Protein AF-0000000077735270 (afdb_homodimer)

Nearest PDB structures (foldseek):
  1o4t-assembly1_B  TM=9.334E-01  e=1.862E-13  Thermotoga maritima
  7x85-assembly2_C  TM=8.630E-01  e=2.286E-07  Gallus gallus
  5fpz-assembly1_A-2  TM=8.641E-01  e=8.497E-07  Yersinia enterocolitica subsp. enterocolitica 8081
  6o2d-assembly1_A  TM=7.453E-01  e=4.074E-07  Schizosaccharomyces pombe
  5fq0-assembly1_A  TM=8.167E-01  e=3.508E-06  Halomonas sp.

Structure (mmCIF, N/CA/C/O backbone):
data_AF-0000000077735270-model_v1
#
loop_
_entity.id
_entity.type
_entity.pdbx_description
1 polymer 'Cupin domain-containing protein'
#
loop_
_atom_site.group_PDB
_atom_site.id
_atom_site.type_symbol
_atom_site.label_atom_id
_atom_site.label_alt_id
_atom_site.label_comp_id
_atom_site.label_asym_id
_atom_site.label_entity_id
_atom_site.label_seq_id
_atom_site.pdbx_PDB_ins_code
_atom_site.Cartn_x
_atom_site.Cartn_y
_atom_site.Cartn_z
_atom_site.occupancy
_atom_site.B_iso_or_equiv
_atom_site.auth_seq_id
_atom_site.auth_comp_id
_atom_site.auth_asym_id
_atom_site.auth_atom_id
_atom_site.pdbx_PDB_model_num
ATOM 1 N N . MET A 1 1 ? -4.688 19.594 -7.02 1 57.78 1 MET A N 1
ATOM 2 C CA . MET A 1 1 ? -4.969 18.625 -5.977 1 57.78 1 MET A CA 1
ATOM 3 C C . MET A 1 1 ? -4.555 17.219 -6.422 1 57.78 1 MET A C 1
ATOM 5 O O . MET A 1 1 ? -4.91 16.781 -7.516 1 57.78 1 MET A O 1
ATOM 9 N N . ALA A 1 2 ? -3.512 16.656 -5.859 1 79.06 2 ALA A N 1
ATOM 10 C CA . ALA A 1 2 ? -3.232 15.516 -6.723 1 79.06 2 ALA A CA 1
ATOM 11 C C . ALA A 1 2 ? -3.916 14.258 -6.203 1 79.06 2 ALA A C 1
ATOM 13 O O . ALA A 1 2 ? -3.629 13.797 -5.094 1 79.06 2 ALA A O 1
ATOM 14 N N . PHE A 1 3 ? -5.195 14.031 -6.691 1 89.88 3 PHE A N 1
ATOM 15 C CA . PHE A 1 3 ? -5.91 12.766 -6.543 1 89.88 3 PHE A CA 1
ATOM 16 C C . PHE A 1 3 ? -5.688 11.875 -7.754 1 89.88 3 PHE A C 1
ATOM 18 O O . PHE A 1 3 ? -5.656 12.352 -8.891 1 89.88 3 PHE A O 1
ATOM 25 N N . ILE A 1 4 ? -5.559 10.727 -7.438 1 91.12 4 ILE A N 1
ATOM 26 C CA . ILE A 1 4 ? -5.406 9.766 -8.523 1 91.12 4 ILE A CA 1
ATOM 27 C C . ILE A 1 4 ? -6.684 8.953 -8.68 1 91.12 4 ILE A C 1
ATOM 29 O O . ILE A 1 4 ? -7.152 8.336 -7.715 1 91.12 4 ILE A O 1
ATOM 33 N N . GLU A 1 5 ? -7.277 8.969 -9.812 1 91.06 5 GLU A N 1
ATOM 34 C CA . GLU A 1 5 ? -8.461 8.164 -10.055 1 91.06 5 GLU A CA 1
ATOM 35 C C . GLU A 1 5 ? -8.117 6.676 -10.117 1 91.06 5 GLU A C 1
ATOM 37 O O . GLU A 1 5 ? -7.223 6.273 -10.867 1 91.06 5 GLU A O 1
ATOM 42 N N . PRO A 1 6 ? -8.766 5.996 -9.211 1 88.62 6 PRO A N 1
ATOM 43 C CA . PRO A 1 6 ? -8.523 4.559 -9.32 1 88.62 6 PRO A CA 1
ATOM 44 C C . PRO A 1 6 ? -8.789 4.02 -10.727 1 88.62 6 PRO A C 1
ATOM 46 O O . PRO A 1 6 ? -9.719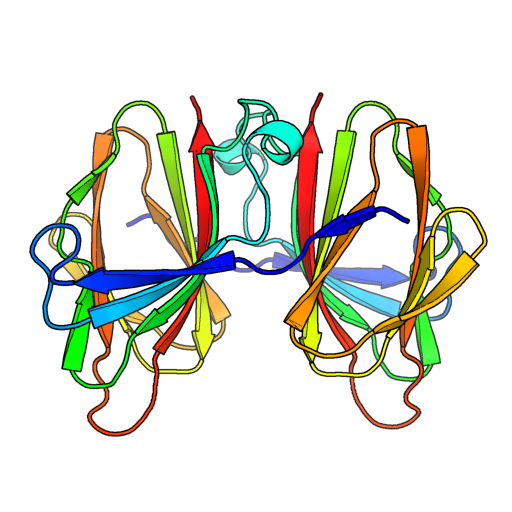 4.477 -11.398 1 88.62 6 PRO A O 1
ATOM 49 N N . ASN A 1 7 ? -7.973 3.096 -11.195 1 93.31 7 ASN A N 1
ATOM 50 C CA . ASN A 1 7 ? -8.086 2.482 -12.516 1 93.31 7 ASN A CA 1
ATOM 51 C C . ASN A 1 7 ? -8.25 0.969 -12.422 1 93.31 7 ASN A C 1
ATOM 53 O O . ASN A 1 7 ? -7.281 0.223 -12.547 1 93.31 7 ASN A O 1
ATOM 57 N N . PRO A 1 8 ? -9.5 0.487 -12.234 1 96.94 8 PRO A N 1
ATOM 58 C CA . PRO A 1 8 ? -9.719 -0.958 -12.141 1 96.94 8 PRO A CA 1
ATOM 59 C C . PRO A 1 8 ? -9.562 -1.667 -13.484 1 96.94 8 PRO A C 1
ATOM 61 O O . PRO A 1 8 ? -10.055 -1.183 -14.508 1 96.94 8 PRO A O 1
ATOM 64 N N . VAL A 1 9 ? -8.828 -2.693 -13.516 1 97.88 9 VAL A N 1
ATOM 65 C CA . VAL A 1 9 ? -8.617 -3.535 -14.688 1 97.88 9 VAL A CA 1
ATOM 66 C C . VAL A 1 9 ? -8.969 -4.984 -14.359 1 97.88 9 VAL A C 1
ATOM 68 O O . VAL A 1 9 ? -8.609 -5.488 -13.289 1 97.88 9 VAL A O 1
ATOM 71 N N . GLN A 1 10 ? -9.703 -5.641 -15.242 1 98.38 10 GLN A N 1
ATOM 72 C CA . GLN A 1 10 ? -9.953 -7.07 -15.102 1 98.38 10 GLN A CA 1
ATOM 73 C C . GLN A 1 10 ? -8.836 -7.891 -15.742 1 98.38 10 GLN A C 1
ATOM 75 O O . GLN A 1 10 ? -8.414 -7.602 -16.859 1 98.38 10 GLN A O 1
ATOM 80 N N . ALA A 1 11 ? -8.328 -8.805 -14.977 1 97.88 11 ALA A N 1
ATOM 81 C CA . ALA A 1 11 ? -7.324 -9.727 -15.492 1 97.88 11 ALA A CA 1
ATOM 82 C C . ALA A 1 11 ? -7.797 -11.18 -15.391 1 97.88 11 ALA A C 1
ATOM 84 O O . ALA A 1 11 ? -8.07 -11.672 -14.289 1 97.88 11 ALA A O 1
ATOM 85 N N . THR A 1 12 ? -7.859 -11.828 -16.531 1 98.5 12 THR A N 1
ATOM 86 C CA . THR A 1 12 ? -8.32 -13.211 -16.547 1 98.5 12 THR A CA 1
ATOM 87 C C . THR A 1 12 ? -7.137 -14.172 -16.656 1 98.5 12 THR A C 1
ATOM 89 O O . THR A 1 12 ? -6.223 -13.953 -17.453 1 98.5 12 THR A O 1
ATOM 92 N N . GLU A 1 13 ? -7.191 -15.164 -15.805 1 98.44 13 GLU A N 1
ATOM 93 C CA . GLU A 1 13 ? -6.168 -16.203 -15.766 1 98.44 13 GLU A CA 1
ATOM 94 C C . GLU A 1 13 ? -4.77 -15.594 -15.672 1 98.44 13 GLU A C 1
ATOM 96 O O . GLU A 1 13 ? -3.871 -15.969 -16.438 1 98.44 13 GLU A O 1
ATOM 101 N N . LYS A 1 14 ? -4.672 -14.633 -14.797 1 96.88 14 LYS A N 1
ATOM 102 C CA . LYS A 1 14 ? -3.391 -13.953 -14.625 1 96.88 14 LYS A CA 1
ATOM 103 C C . LYS A 1 14 ? -2.318 -14.914 -14.125 1 96.88 14 LYS A C 1
ATOM 105 O O . LYS A 1 14 ? -2.529 -15.633 -13.148 1 96.88 14 LYS A O 1
ATOM 110 N N . ALA A 1 15 ? -1.144 -14.922 -14.836 1 97.62 15 ALA A N 1
ATOM 111 C CA . ALA A 1 15 ? -0.025 -15.812 -14.539 1 97.62 15 ALA A CA 1
ATOM 112 C C . ALA A 1 15 ? -0.477 -17.266 -14.508 1 97.62 15 ALA A C 1
ATOM 114 O O . ALA A 1 15 ? 0.016 -18.062 -13.695 1 97.62 15 ALA A O 1
ATOM 115 N N . GLY A 1 16 ? -1.585 -17.516 -15.211 1 97.62 16 GLY A N 1
ATOM 116 C CA . GLY A 1 16 ? -2.092 -18.891 -15.297 1 97.62 16 GLY A CA 1
ATOM 117 C C . GLY A 1 16 ? -3.039 -19.234 -14.164 1 97.62 16 GLY A C 1
ATOM 118 O O . GLY A 1 16 ? -3.318 -20.422 -13.93 1 97.62 16 GLY A O 1
ATOM 119 N N . GLY A 1 17 ? -3.477 -18.266 -13.383 1 98.25 17 GLY A N 1
ATOM 120 C CA . GLY A 1 17 ? -4.387 -18.516 -12.281 1 98.25 17 GLY A CA 1
ATOM 121 C C . GLY A 1 17 ? -5.805 -18.812 -12.727 1 98.25 17 GLY A C 1
ATOM 122 O O . GLY A 1 17 ? -6.059 -18.984 -13.922 1 98.25 17 GLY A O 1
ATOM 123 N N . LYS A 1 18 ? -6.637 -18.891 -11.789 1 98.44 18 LYS A N 1
ATOM 124 C CA . LYS A 1 18 ? -8.031 -19.25 -12.023 1 98.44 18 LYS A CA 1
ATOM 125 C C . LYS A 1 18 ? -8.93 -18.016 -12.008 1 98.44 18 LYS A C 1
ATOM 127 O O . LYS A 1 18 ? -8.82 -17.172 -11.109 1 98.44 18 LYS A O 1
ATOM 132 N N . GLY A 1 19 ? -9.82 -17.922 -13.008 1 98.38 19 GLY A N 1
ATOM 133 C CA . GLY A 1 19 ? -10.883 -16.922 -13 1 98.38 19 GLY A CA 1
ATOM 134 C C . GLY A 1 19 ? -10.398 -15.523 -13.328 1 98.38 19 GLY A C 1
ATOM 135 O O . GLY A 1 19 ? -9.422 -15.359 -14.062 1 98.38 19 GLY A O 1
ATOM 136 N N . THR A 1 20 ? -11.219 -14.555 -12.969 1 98.69 20 THR A N 1
ATOM 137 C CA . THR A 1 20 ? -10.938 -13.148 -13.234 1 98.69 20 THR A CA 1
ATOM 138 C C . THR A 1 20 ? -10.742 -12.375 -11.93 1 98.69 20 THR A C 1
ATOM 140 O O . THR A 1 20 ? -11.516 -12.539 -10.984 1 98.69 20 THR A O 1
ATOM 143 N N . VAL A 1 21 ? -9.672 -11.656 -11.898 1 98.81 21 VAL A N 1
ATOM 144 C CA . VAL A 1 21 ? -9.398 -10.828 -10.727 1 98.81 21 VAL A CA 1
ATOM 145 C C . VAL A 1 21 ? -9.469 -9.352 -11.117 1 98.81 21 VAL A C 1
ATOM 147 O O . VAL A 1 21 ? -9.43 -9.016 -12.305 1 98.81 21 VAL A O 1
ATOM 150 N N . THR A 1 22 ? -9.695 -8.469 -10.172 1 98.81 22 THR A N 1
ATOM 151 C CA . THR A 1 22 ? -9.688 -7.027 -10.383 1 98.81 22 THR A CA 1
ATOM 152 C C . THR A 1 22 ? -8.438 -6.402 -9.766 1 98.81 22 THR A C 1
ATOM 154 O O . THR A 1 22 ? -8.148 -6.621 -8.586 1 98.81 22 THR A O 1
ATOM 157 N N . ILE A 1 23 ? -7.707 -5.703 -10.57 1 98.75 23 ILE A N 1
ATOM 158 C CA . ILE A 1 23 ? -6.555 -4.934 -10.117 1 98.75 23 ILE A CA 1
ATOM 159 C C . ILE A 1 23 ? -6.859 -3.441 -10.219 1 98.75 23 ILE A C 1
ATOM 161 O O . ILE A 1 23 ? -7.09 -2.922 -11.312 1 98.75 23 ILE A O 1
ATOM 165 N N . VAL A 1 24 ? -6.934 -2.795 -9.094 1 98.75 24 VAL A N 1
ATOM 166 C CA . VAL A 1 24 ? -7.145 -1.352 -9.055 1 98.75 24 VAL A CA 1
ATOM 167 C C . VAL A 1 24 ? -5.797 -0.637 -8.945 1 98.75 24 VAL A C 1
ATOM 169 O O . VAL A 1 24 ? -5.223 -0.548 -7.855 1 98.75 24 VAL A O 1
ATOM 172 N N . HIS A 1 25 ? -5.309 -0.133 -10.07 1 98.62 25 HIS A N 1
ATOM 173 C CA . HIS A 1 25 ? -4.059 0.616 -10.031 1 98.62 25 HIS A CA 1
ATOM 174 C C . HIS A 1 25 ? -4.242 1.97 -9.359 1 98.62 25 HIS A C 1
ATOM 176 O O . HIS A 1 25 ? -5.043 2.793 -9.812 1 98.62 25 HIS A O 1
ATOM 182 N N . LEU A 1 26 ? -3.492 2.217 -8.352 1 98.5 26 LEU A N 1
ATOM 183 C CA . LEU A 1 26 ? -3.688 3.398 -7.52 1 98.5 26 LEU A CA 1
ATOM 184 C C . LEU A 1 26 ? -2.727 4.512 -7.922 1 98.5 26 LEU A C 1
ATOM 186 O O . LEU A 1 26 ? -2.936 5.676 -7.57 1 98.5 26 LEU A O 1
ATOM 190 N N . LEU A 1 27 ? -1.642 4.129 -8.562 1 97.88 27 LEU A N 1
ATOM 191 C CA . LEU A 1 27 ? -0.702 5.062 -9.18 1 97.88 27 LEU A CA 1
ATOM 192 C C . LEU A 1 27 ? -0.49 4.727 -10.656 1 97.88 27 LEU A C 1
ATOM 194 O O . LEU A 1 27 ? -0.552 3.561 -11.047 1 97.88 27 LEU A O 1
ATOM 198 N N . ALA A 1 28 ? -0.225 5.754 -11.359 1 95.81 28 ALA A N 1
ATOM 199 C CA . ALA A 1 28 ? 0.156 5.566 -12.758 1 95.81 28 ALA A CA 1
ATOM 200 C C . ALA A 1 28 ? 1.672 5.621 -12.922 1 95.81 28 ALA A C 1
ATOM 202 O O . ALA A 1 28 ? 2.402 5.828 -11.953 1 95.81 28 ALA A O 1
ATOM 203 N N . GLU A 1 29 ? 2.062 5.375 -14.109 1 96.12 29 GLU A N 1
ATOM 204 C CA . GLU A 1 29 ? 3.484 5.273 -14.422 1 96.12 29 GLU A CA 1
ATOM 205 C C . GLU A 1 29 ? 4.25 6.496 -13.922 1 96.12 29 GLU A C 1
ATOM 207 O O . GLU A 1 29 ? 5.328 6.367 -13.344 1 96.12 29 GLU A O 1
ATOM 212 N N . LYS A 1 30 ? 3.684 7.656 -14.141 1 95.81 30 LYS A N 1
ATOM 213 C CA . LYS A 1 30 ? 4.352 8.898 -13.773 1 95.81 30 LYS A CA 1
ATOM 214 C C . LYS A 1 30 ? 4.602 8.969 -12.266 1 95.81 30 LYS A C 1
ATOM 216 O O . LYS A 1 30 ? 5.699 9.32 -11.828 1 95.81 30 LYS A O 1
ATOM 221 N N . GLU A 1 31 ? 3.637 8.547 -11.445 1 96.62 31 GLU A N 1
ATOM 222 C CA . GLU A 1 31 ? 3.74 8.633 -9.992 1 96.62 31 GLU A CA 1
ATOM 223 C C . GLU A 1 31 ? 4.613 7.512 -9.43 1 96.62 31 GLU A C 1
ATOM 225 O O . GLU A 1 31 ? 5.215 7.66 -8.367 1 96.62 31 GLU A O 1
ATOM 230 N N . LEU A 1 32 ? 4.734 6.426 -10.148 1 98 32 LEU A N 1
ATOM 231 C CA . LEU A 1 32 ? 5.57 5.305 -9.734 1 98 32 LEU A CA 1
ATOM 232 C C . LEU A 1 32 ? 7.047 5.637 -9.898 1 98 32 LEU A C 1
ATOM 234 O O . LEU A 1 32 ? 7.91 4.98 -9.312 1 98 32 LEU A O 1
ATOM 238 N N . ASP A 1 33 ? 7.324 6.527 -10.789 1 97.19 33 ASP A N 1
ATOM 239 C CA . ASP A 1 33 ? 8.602 7.219 -10.922 1 97.19 33 ASP A CA 1
ATOM 240 C C . ASP A 1 33 ? 9.727 6.238 -11.25 1 97.19 33 ASP A C 1
ATOM 242 O O . ASP A 1 33 ? 10.852 6.395 -10.766 1 97.19 33 ASP A O 1
ATOM 246 N N . GLY A 1 34 ? 9.406 5.16 -11.922 1 97.88 34 GLY A N 1
ATOM 247 C CA . GLY A 1 34 ? 10.414 4.172 -12.273 1 97.88 34 GLY A CA 1
ATOM 248 C C . GLY A 1 34 ? 10.945 3.406 -11.078 1 97.88 34 GLY A C 1
ATOM 249 O O . GLY A 1 34 ? 11.688 2.438 -11.234 1 97.88 34 GLY A O 1
ATOM 250 N N . LYS A 1 35 ? 10.633 3.846 -9.883 1 98.62 35 LYS A N 1
ATOM 251 C CA . LYS A 1 35 ? 11.078 3.186 -8.664 1 98.62 35 LYS A CA 1
ATOM 252 C C . LYS A 1 35 ? 10.188 1.993 -8.328 1 98.62 35 LYS A C 1
ATOM 254 O O . LYS A 1 35 ? 10.664 0.98 -7.812 1 98.62 35 LYS A O 1
ATOM 259 N N . CYS A 1 36 ? 8.898 2.135 -8.617 1 98.81 36 CYS A N 1
ATOM 260 C CA . CYS A 1 36 ? 7.938 1.063 -8.391 1 98.81 36 CYS A CA 1
ATOM 261 C C . CYS A 1 36 ? 7.289 0.624 -9.695 1 98.81 36 CYS A C 1
ATOM 263 O O . CYS A 1 36 ? 7.145 1.423 -10.625 1 98.81 36 CYS A O 1
ATOM 265 N N . GLY A 1 37 ? 6.973 -0.593 -9.719 1 98.44 37 GLY A N 1
ATOM 266 C CA . GLY A 1 37 ? 6.281 -1.119 -10.883 1 98.44 37 GLY A CA 1
ATOM 267 C C . GLY A 1 37 ? 4.773 -1.14 -10.719 1 98.44 37 GLY A C 1
ATOM 268 O O . GLY A 1 37 ? 4.039 -1.211 -11.711 1 98.44 37 GLY A O 1
ATOM 269 N N . MET A 1 38 ? 4.34 -1.098 -9.422 1 98.56 38 MET A N 1
ATOM 270 C CA . MET A 1 38 ? 2.908 -1.204 -9.156 1 98.56 38 MET A CA 1
ATOM 271 C C . MET A 1 38 ? 2.588 -0.815 -7.723 1 98.56 38 MET A C 1
ATOM 273 O O . MET A 1 38 ? 3.354 -1.123 -6.805 1 98.56 38 MET A O 1
ATOM 277 N N . PHE A 1 39 ? 1.627 -0.137 -7.469 1 98.81 39 PHE A N 1
ATOM 278 C CA . PHE A 1 39 ? 0.896 0.048 -6.219 1 98.81 39 PHE A CA 1
ATOM 279 C C . PHE A 1 39 ? -0.605 -0.081 -6.445 1 98.81 39 PHE A C 1
ATOM 281 O O . PHE A 1 39 ? -1.225 0.795 -7.055 1 98.81 39 PHE A O 1
ATOM 288 N N . SER A 1 40 ? -1.173 -1.181 -6.02 1 98.94 40 SER A N 1
ATOM 289 C CA . SER A 1 40 ? -2.541 -1.507 -6.41 1 98.94 40 SER A CA 1
ATOM 290 C C . SER A 1 40 ? -3.285 -2.213 -5.281 1 98.94 40 SER A C 1
ATOM 292 O O . SER A 1 40 ? -2.666 -2.844 -4.422 1 98.94 40 SER A O 1
ATOM 294 N N . LYS A 1 41 ? -4.559 -2.074 -5.25 1 98.88 41 LYS A N 1
ATOM 295 C CA . LYS A 1 41 ? -5.477 -2.936 -4.512 1 98.88 41 LYS A CA 1
ATOM 296 C C . LYS A 1 41 ? -6.004 -4.062 -5.398 1 98.88 41 LYS A C 1
ATOM 298 O O . LYS A 1 41 ? -6.488 -3.816 -6.504 1 98.88 41 LYS A O 1
ATOM 303 N N . VAL A 1 42 ? -5.91 -5.258 -4.969 1 98.94 42 VAL A N 1
ATOM 304 C CA . VAL A 1 42 ? -6.312 -6.41 -5.77 1 98.94 42 VAL A CA 1
ATOM 305 C C . VAL A 1 42 ? -7.484 -7.121 -5.098 1 98.94 42 VAL A C 1
ATOM 307 O O . VAL A 1 42 ? -7.488 -7.312 -3.879 1 98.94 42 VAL A O 1
ATOM 310 N N . ILE A 1 43 ? -8.453 -7.445 -5.855 1 98.94 43 ILE A N 1
ATOM 311 C CA . ILE A 1 43 ? -9.641 -8.172 -5.406 1 98.94 43 ILE A CA 1
ATOM 312 C C . ILE A 1 43 ? -9.727 -9.516 -6.129 1 98.94 43 ILE A C 1
ATOM 314 O O . ILE A 1 43 ? -9.82 -9.555 -7.355 1 98.94 43 ILE A O 1
ATOM 318 N N . ILE A 1 44 ? -9.695 -10.562 -5.402 1 98.94 44 ILE A N 1
ATOM 319 C CA . ILE A 1 44 ? -9.812 -11.906 -5.945 1 98.94 44 ILE A CA 1
ATOM 320 C C . ILE A 1 44 ? -11.141 -12.523 -5.5 1 98.94 44 ILE A C 1
ATOM 322 O O . ILE A 1 44 ? -11.312 -12.844 -4.32 1 98.94 44 ILE A O 1
ATOM 326 N N . PRO A 1 45 ? -12.039 -12.766 -6.43 1 98.88 45 PRO A N 1
ATOM 327 C CA . PRO A 1 45 ? -13.305 -13.406 -6.066 1 98.88 45 PRO A CA 1
ATOM 328 C C . PRO A 1 45 ? -13.125 -14.844 -5.574 1 98.88 45 PRO A C 1
ATOM 330 O O . PRO A 1 45 ? -12.031 -15.406 -5.703 1 98.88 45 PRO A O 1
ATOM 333 N N . PRO A 1 46 ? -14.211 -15.344 -4.949 1 98.69 46 PRO A N 1
ATOM 334 C CA . PRO A 1 46 ? -14.141 -16.719 -4.469 1 98.69 46 PRO A CA 1
ATOM 335 C C . PRO A 1 46 ? -13.664 -17.703 -5.539 1 98.69 46 PRO A C 1
ATOM 337 O O . PRO A 1 46 ? -14.125 -17.656 -6.68 1 98.69 46 PRO A O 1
ATOM 340 N N . CYS A 1 47 ? -12.711 -18.5 -5.195 1 97.44 47 CYS A N 1
ATOM 341 C CA . CYS A 1 47 ? -12.211 -19.625 -5.961 1 97.44 47 CYS A CA 1
ATOM 342 C C . CYS A 1 47 ? -11.359 -19.156 -7.133 1 97.44 47 CYS A C 1
ATOM 344 O O . CYS A 1 47 ? -10.984 -19.953 -7.992 1 97.44 47 CYS A O 1
ATOM 346 N N . CYS A 1 48 ? -11.031 -17.844 -7.246 1 98.75 48 CYS A N 1
ATOM 347 C CA . CYS A 1 48 ? -10.125 -17.312 -8.258 1 98.75 48 CYS A CA 1
ATOM 348 C C . CYS A 1 48 ? -8.711 -17.188 -7.703 1 98.75 48 CYS A C 1
ATOM 350 O O . CYS A 1 48 ? -8.492 -17.359 -6.508 1 98.75 48 CYS A O 1
ATOM 352 N N . SER A 1 49 ? -7.738 -16.953 -8.586 1 98.81 49 SER A N 1
ATOM 353 C CA . SER A 1 49 ? -6.355 -16.922 -8.133 1 98.81 49 SER A CA 1
ATOM 354 C C . SER A 1 49 ? -5.469 -16.125 -9.086 1 98.81 49 SER A C 1
ATOM 356 O O . SER A 1 49 ? -5.859 -15.867 -10.227 1 98.81 49 SER A O 1
ATOM 358 N N . LEU A 1 50 ? -4.379 -15.664 -8.57 1 98.75 50 LEU A N 1
ATOM 359 C CA . LEU A 1 50 ? -3.197 -15.312 -9.344 1 98.75 50 LEU A CA 1
ATOM 360 C C . LEU A 1 50 ? -2.191 -16.453 -9.367 1 98.75 50 LEU A C 1
ATOM 362 O O . LEU A 1 50 ? -1.722 -16.891 -8.312 1 98.75 50 LEU A O 1
ATOM 366 N N . GLY A 1 51 ? -1.902 -16.906 -10.492 1 98.62 51 GLY A N 1
ATOM 367 C CA . GLY A 1 51 ? -1.047 -18.078 -10.594 1 98.62 51 GLY A CA 1
ATOM 368 C C . GLY A 1 51 ? 0.384 -17.797 -10.172 1 98.62 51 GLY A C 1
ATOM 369 O O . GLY A 1 51 ? 0.794 -16.641 -10.047 1 98.62 51 GLY A O 1
ATOM 370 N N . VAL A 1 52 ? 1.134 -18.906 -9.938 1 98.5 52 VAL A N 1
ATOM 371 C CA . VAL A 1 52 ? 2.529 -18.812 -9.523 1 98.5 52 VAL A CA 1
ATOM 372 C C . VAL A 1 52 ? 3.359 -18.203 -10.648 1 98.5 52 VAL A C 1
ATOM 374 O O . VAL A 1 52 ? 3.232 -18.594 -11.805 1 98.5 52 VAL A O 1
ATOM 377 N N . HIS A 1 53 ? 4.168 -17.234 -10.328 1 98.5 53 HIS A N 1
ATOM 378 C CA . HIS A 1 53 ? 5.055 -16.562 -11.273 1 98.5 53 HIS A CA 1
ATOM 379 C C . HIS A 1 53 ? 6.336 -16.109 -10.586 1 98.5 53 HIS A C 1
ATOM 381 O O . HIS A 1 53 ? 6.414 -16.078 -9.359 1 98.5 53 HIS A O 1
ATOM 387 N N . GLU A 1 54 ? 7.316 -15.773 -11.367 1 97.88 54 GLU A N 1
ATOM 388 C CA . GLU A 1 54 ? 8.625 -15.359 -10.875 1 97.88 54 GLU A CA 1
ATOM 389 C C . GLU A 1 54 ? 8.883 -13.883 -11.141 1 97.88 54 GLU A C 1
ATOM 391 O O . GLU A 1 54 ? 8.523 -13.367 -12.203 1 97.88 54 GLU A O 1
ATOM 396 N N . HIS A 1 55 ? 9.445 -13.242 -10.18 1 96.44 55 HIS A N 1
ATOM 397 C CA . HIS A 1 55 ? 9.828 -11.844 -10.383 1 96.44 55 HIS A CA 1
ATOM 398 C C . HIS A 1 55 ? 11.266 -11.727 -10.867 1 96.44 55 HIS A C 1
ATOM 400 O O . HIS A 1 55 ? 12.141 -12.461 -10.398 1 96.44 55 HIS A O 1
ATOM 406 N N . HIS A 1 56 ? 11.461 -10.883 -11.781 1 97.56 56 HIS A N 1
ATOM 407 C CA . HIS A 1 56 ? 12.781 -10.562 -12.312 1 97.56 56 HIS A CA 1
ATOM 408 C C . HIS A 1 56 ? 13.008 -9.055 -12.336 1 97.56 56 HIS A C 1
ATOM 410 O O . HIS A 1 56 ? 12.328 -8.328 -13.062 1 97.56 56 HIS A O 1
ATOM 416 N N . GLY A 1 57 ? 13.945 -8.586 -11.578 1 98.19 57 GLY A N 1
ATOM 417 C CA . GLY A 1 57 ? 14.289 -7.172 -11.539 1 98.19 57 GLY A CA 1
ATOM 418 C C . GLY A 1 57 ? 13.398 -6.371 -10.609 1 98.19 57 GLY A C 1
ATOM 419 O O . GLY A 1 57 ? 13.367 -5.141 -10.672 1 98.19 57 GLY A O 1
ATOM 420 N N . ASN A 1 58 ? 12.641 -7.07 -9.828 1 98.44 58 ASN A N 1
ATOM 421 C CA . ASN A 1 58 ? 11.781 -6.375 -8.867 1 98.44 58 ASN A CA 1
ATOM 422 C C . ASN A 1 58 ? 11.359 -7.297 -7.727 1 98.44 58 ASN A C 1
ATOM 424 O O . ASN A 1 58 ? 11.664 -8.492 -7.738 1 98.44 58 ASN A O 1
ATOM 428 N N . THR A 1 59 ? 10.836 -6.75 -6.68 1 98.31 59 THR A N 1
ATOM 429 C CA . THR A 1 59 ? 10.227 -7.453 -5.559 1 98.31 59 THR A CA 1
ATOM 430 C C . THR A 1 59 ? 8.727 -7.176 -5.496 1 98.31 59 THR A C 1
ATOM 432 O O . THR A 1 59 ? 8.242 -6.203 -6.078 1 98.31 59 THR A O 1
ATOM 435 N N . GLU A 1 60 ? 8.016 -8.008 -4.836 1 98.56 60 GLU A N 1
ATOM 436 C CA . GLU A 1 60 ? 6.586 -7.758 -4.664 1 98.56 60 GLU A CA 1
ATOM 437 C C . GLU A 1 60 ? 6.133 -8.094 -3.246 1 98.56 60 GLU A C 1
ATOM 439 O O . GLU A 1 60 ? 6.508 -9.133 -2.699 1 98.56 60 GLU A O 1
ATOM 444 N N . THR A 1 61 ? 5.426 -7.238 -2.693 1 98.44 61 THR A N 1
ATOM 445 C CA . THR A 1 61 ? 4.824 -7.371 -1.372 1 98.44 61 THR A CA 1
ATOM 446 C C . THR A 1 61 ? 3.303 -7.418 -1.474 1 98.44 61 THR A C 1
ATOM 448 O O . THR A 1 61 ? 2.699 -6.637 -2.207 1 98.44 61 THR A O 1
ATOM 451 N N . TYR A 1 62 ? 2.656 -8.375 -0.835 1 98.75 62 TYR A N 1
ATOM 452 C CA . TYR A 1 62 ? 1.22 -8.359 -0.583 1 98.75 62 TYR A CA 1
ATOM 453 C C . TYR A 1 62 ? 0.927 -8.047 0.88 1 98.75 62 TYR A C 1
ATOM 455 O O . TYR A 1 62 ? 1.565 -8.602 1.778 1 98.75 62 TYR A O 1
ATOM 463 N N . HIS A 1 63 ? 0.035 -7.215 1.192 1 98.88 63 HIS A N 1
ATOM 464 C CA . HIS A 1 63 ? -0.555 -7.027 2.514 1 98.88 63 HIS A CA 1
ATOM 465 C C . HIS A 1 63 ? -2.045 -7.348 2.502 1 98.88 63 HIS A C 1
ATOM 467 O O . HIS A 1 63 ? -2.832 -6.645 1.865 1 98.88 63 HIS A O 1
ATOM 473 N N . ILE A 1 64 ? -2.447 -8.383 3.234 1 98.81 64 ILE A N 1
ATOM 474 C CA . ILE A 1 64 ? -3.82 -8.875 3.186 1 98.81 64 ILE A CA 1
ATOM 475 C C . ILE A 1 64 ? -4.734 -7.941 3.979 1 98.81 64 ILE A C 1
ATOM 477 O O . ILE A 1 64 ? -4.484 -7.672 5.156 1 98.81 64 ILE A O 1
ATOM 481 N N . LEU A 1 65 ? -5.727 -7.469 3.307 1 98.81 65 LEU A N 1
ATOM 482 C CA . LEU A 1 65 ? -6.68 -6.566 3.941 1 98.81 65 LEU A CA 1
ATOM 483 C C . LEU A 1 65 ? -7.887 -7.336 4.473 1 98.81 65 LEU A C 1
ATOM 485 O O . LEU A 1 65 ? -8.398 -7.023 5.547 1 98.81 65 LEU A O 1
ATOM 489 N N . SER A 1 66 ? -8.383 -8.289 3.73 1 98.75 66 SER A N 1
ATOM 490 C CA . SER A 1 66 ? -9.531 -9.102 4.117 1 98.75 66 SER A CA 1
ATOM 491 C C . SER A 1 66 ? -9.562 -10.414 3.348 1 98.75 66 SER A C 1
ATOM 493 O O . SER A 1 66 ? -9 -10.516 2.256 1 98.75 66 SER A O 1
ATOM 495 N N . GLY A 1 67 ? -10.242 -11.391 3.916 1 98.56 67 GLY A N 1
ATOM 496 C CA . GLY A 1 67 ? -10.406 -12.688 3.279 1 98.56 67 GLY A CA 1
ATOM 497 C C . GLY A 1 67 ? -9.359 -13.703 3.703 1 98.56 67 GLY A C 1
ATOM 498 O O . GLY A 1 67 ? -8.648 -13.492 4.691 1 98.56 67 GLY A O 1
ATOM 499 N N . THR A 1 68 ? -9.414 -14.812 3.104 1 98.31 68 THR A N 1
ATOM 500 C CA . THR A 1 68 ? -8.5 -15.922 3.348 1 98.31 68 THR A CA 1
ATOM 501 C C . THR A 1 68 ? -7.68 -16.234 2.098 1 98.31 68 THR A C 1
ATOM 503 O O . THR A 1 68 ? -8.242 -16.453 1.022 1 98.31 68 THR A O 1
ATOM 506 N N . ALA A 1 69 ? -6.41 -16.266 2.277 1 98.31 69 ALA A N 1
ATOM 507 C CA . ALA A 1 69 ? -5.516 -16.484 1.143 1 98.31 69 ALA A CA 1
ATOM 508 C C . ALA A 1 69 ? -4.777 -17.812 1.282 1 98.31 69 ALA A C 1
ATOM 510 O O . ALA A 1 69 ? -4.289 -18.156 2.365 1 98.31 69 ALA A O 1
ATOM 511 N N . LEU A 1 70 ? -4.758 -18.5 0.327 1 98.5 70 LEU A N 1
ATOM 512 C CA . LEU A 1 70 ? -3.76 -19.547 0.164 1 98.5 70 LEU A CA 1
ATOM 513 C C . LEU A 1 70 ? -2.574 -19.047 -0.656 1 98.5 70 LEU A C 1
ATOM 515 O O . LEU A 1 70 ? -2.684 -18.875 -1.871 1 98.5 70 LEU A O 1
ATOM 519 N N . TYR A 1 71 ? -1.48 -18.828 -0.014 1 98.38 71 TYR A N 1
ATOM 520 C CA . TYR A 1 71 ? -0.313 -18.188 -0.617 1 98.38 71 TYR A CA 1
ATOM 521 C C . TYR A 1 71 ? 0.773 -19.219 -0.91 1 98.38 71 TYR A C 1
ATOM 523 O O . TYR A 1 71 ? 1.101 -20.047 -0.056 1 98.38 71 TYR A O 1
ATOM 531 N N . ASN A 1 72 ? 1.267 -19.203 -2.066 1 98.19 72 ASN A N 1
ATOM 532 C CA . ASN A 1 72 ? 2.406 -20.031 -2.461 1 98.19 72 ASN A CA 1
ATOM 533 C C . ASN A 1 72 ? 3.719 -19.266 -2.342 1 98.19 72 ASN A C 1
ATOM 535 O O . ASN A 1 72 ? 3.92 -18.25 -3.027 1 98.19 72 ASN A O 1
ATOM 539 N N . ASP A 1 73 ? 4.539 -19.688 -1.502 1 97.06 73 ASP A N 1
ATOM 540 C CA . ASP A 1 73 ? 5.867 -19.125 -1.288 1 97.06 73 ASP A CA 1
ATOM 541 C C . ASP A 1 73 ? 6.953 -20.094 -1.732 1 97.06 73 ASP A C 1
ATOM 543 O O . ASP A 1 73 ? 7.414 -20.922 -0.942 1 97.06 73 ASP A O 1
ATOM 547 N N . ASN A 1 74 ? 7.359 -19.859 -2.936 1 97.25 74 ASN A N 1
ATOM 548 C CA . ASN A 1 74 ? 8.391 -20.719 -3.502 1 97.25 74 ASN A CA 1
ATOM 549 C C . ASN A 1 74 ? 8.016 -22.203 -3.375 1 97.25 74 ASN A C 1
ATOM 551 O O . ASN A 1 74 ? 8.836 -23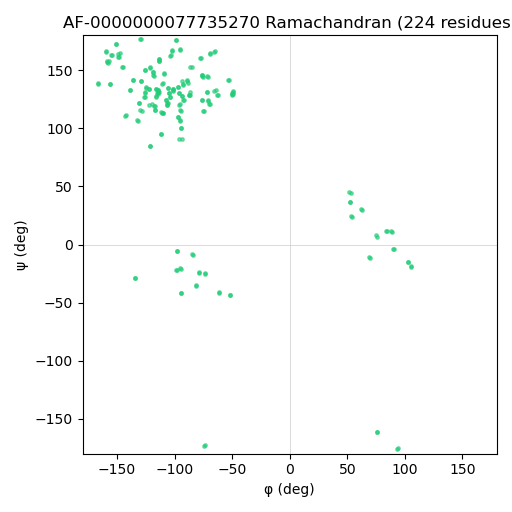.016 -2.963 1 97.25 74 ASN A O 1
ATOM 555 N N . GLY A 1 75 ? 6.773 -22.438 -3.531 1 97.06 75 GLY A N 1
ATOM 556 C CA . GLY A 1 75 ? 6.32 -23.828 -3.562 1 97.06 75 GLY A CA 1
ATOM 557 C C . GLY A 1 75 ? 5.668 -24.266 -2.266 1 97.06 75 GLY A C 1
ATOM 558 O O . GLY A 1 75 ? 5.02 -25.312 -2.219 1 97.06 75 GLY A O 1
ATOM 559 N N . ARG A 1 76 ? 5.859 -23.516 -1.251 1 96.5 76 ARG A N 1
ATOM 560 C CA . ARG A 1 76 ? 5.211 -23.812 0.025 1 96.5 76 ARG A CA 1
ATOM 561 C C . ARG A 1 76 ? 3.928 -23 0.183 1 96.5 76 ARG A C 1
ATOM 563 O O . ARG A 1 76 ? 3.93 -21.781 0.012 1 96.5 76 ARG A O 1
ATOM 570 N N . GLU A 1 77 ? 2.859 -23.656 0.53 1 96.38 77 GLU A N 1
ATOM 571 C CA . GLU A 1 77 ? 1.574 -22.984 0.684 1 96.38 77 GLU A CA 1
ATOM 572 C C . GLU A 1 77 ? 1.307 -22.641 2.145 1 96.38 77 GLU A C 1
ATOM 574 O O . GLU A 1 77 ? 1.549 -23.453 3.039 1 96.38 77 GLU A O 1
ATOM 579 N N . VAL A 1 78 ? 0.874 -21.531 2.371 1 96.38 78 VAL A N 1
ATOM 580 C CA . VAL A 1 78 ? 0.512 -21.062 3.703 1 96.38 78 VAL A CA 1
ATOM 581 C C . VAL A 1 78 ? -0.812 -20.312 3.641 1 96.38 78 VAL A C 1
ATOM 583 O O . VAL A 1 78 ? -1.075 -19.578 2.678 1 96.38 78 VAL A O 1
ATOM 586 N N . THR A 1 79 ? -1.624 -20.5 4.633 1 97.88 79 THR A N 1
ATOM 587 C CA . THR A 1 79 ? -2.863 -19.734 4.742 1 97.88 79 THR A CA 1
ATOM 588 C C . THR A 1 79 ? -2.625 -18.422 5.469 1 97.88 79 THR A C 1
ATOM 590 O O . THR A 1 79 ? -2.012 -18.391 6.539 1 97.88 79 THR A O 1
ATOM 593 N N . LEU A 1 80 ? -3.053 -17.375 4.867 1 97.19 80 LEU A N 1
ATOM 594 C CA . LEU A 1 80 ? -2.891 -16.047 5.438 1 97.19 80 LEU A CA 1
ATOM 595 C C . LEU A 1 80 ? -4.242 -15.367 5.629 1 97.19 80 LEU A C 1
ATOM 597 O O . LEU A 1 80 ? -5.203 -15.664 4.914 1 97.19 80 LEU A O 1
ATOM 601 N N . HIS A 1 81 ? -4.301 -14.484 6.582 1 97.69 81 HIS A N 1
ATOM 602 C CA . HIS A 1 81 ? -5.48 -13.68 6.879 1 97.69 81 HIS A CA 1
ATOM 603 C C . HIS A 1 81 ? -5.125 -12.203 6.977 1 97.69 81 HIS A C 1
ATOM 605 O O . HIS A 1 81 ? -3.961 -11.828 6.816 1 97.69 81 HIS A O 1
ATOM 611 N N . ALA A 1 82 ? -6.199 -11.445 7.188 1 98.06 82 ALA A N 1
ATOM 612 C CA . ALA A 1 82 ? -6.023 -10 7.27 1 98.06 82 ALA A CA 1
ATOM 613 C C . ALA A 1 82 ? -4.887 -9.641 8.227 1 98.06 82 ALA A C 1
ATOM 615 O O . ALA A 1 82 ? -4.797 -10.188 9.328 1 98.06 82 ALA A O 1
ATOM 616 N N . GLY A 1 83 ? -4.008 -8.766 7.742 1 97.75 83 GLY A N 1
ATOM 617 C CA . GLY A 1 83 ? -2.9 -8.297 8.562 1 97.75 83 GLY A CA 1
ATOM 618 C C . GLY A 1 83 ? -1.567 -8.906 8.172 1 97.75 83 GLY A C 1
ATOM 619 O O . GLY A 1 83 ? -0.51 -8.375 8.516 1 97.75 83 GLY A O 1
ATOM 620 N N . ALA A 1 84 ? -1.59 -9.977 7.465 1 97.69 84 ALA A N 1
ATOM 621 C CA . ALA A 1 84 ? -0.349 -10.625 7.051 1 97.69 84 ALA A CA 1
ATOM 622 C C . ALA A 1 84 ? 0.308 -9.867 5.902 1 97.69 84 ALA A C 1
ATOM 624 O O . ALA A 1 84 ? -0.379 -9.328 5.027 1 97.69 84 ALA A O 1
ATOM 625 N N . THR A 1 85 ? 1.647 -9.844 5.906 1 98.5 85 THR A N 1
ATOM 626 C CA . THR A 1 85 ? 2.428 -9.219 4.84 1 98.5 85 THR A CA 1
ATOM 627 C C . THR A 1 85 ? 3.447 -10.203 4.273 1 98.5 85 THR A C 1
ATOM 629 O O . THR A 1 85 ? 4.199 -10.828 5.023 1 98.5 85 THR A O 1
ATOM 632 N N . THR A 1 86 ? 3.439 -10.375 2.98 1 98.31 86 THR A N 1
ATOM 633 C CA . THR A 1 86 ? 4.395 -11.242 2.307 1 98.31 86 THR A CA 1
ATOM 634 C C . THR A 1 86 ? 5.477 -10.422 1.611 1 98.31 86 THR A C 1
ATOM 636 O O . THR A 1 86 ? 5.305 -9.219 1.389 1 98.31 86 THR A O 1
ATOM 639 N N . PHE A 1 87 ? 6.559 -11.023 1.284 1 98.06 87 PHE A N 1
ATOM 640 C CA . PHE A 1 87 ? 7.621 -10.414 0.492 1 98.06 87 PHE A CA 1
ATOM 641 C C . PHE A 1 87 ? 8.227 -11.438 -0.467 1 98.06 87 PHE A C 1
ATOM 643 O O . PHE A 1 87 ? 8.852 -12.406 -0.035 1 98.06 87 PHE A O 1
ATOM 650 N N . CYS A 1 88 ? 8.008 -11.258 -1.686 1 98 88 CYS A N 1
ATOM 651 C CA . CYS A 1 88 ? 8.641 -12.047 -2.734 1 98 88 CYS A CA 1
ATOM 652 C C . CYS A 1 88 ? 9.859 -11.328 -3.299 1 98 88 CYS A C 1
ATOM 654 O O . CYS A 1 88 ? 9.719 -10.344 -4.027 1 98 88 CYS A O 1
ATOM 656 N N . ALA A 1 89 ? 11.039 -11.812 -3.033 1 97.31 89 ALA A N 1
ATOM 657 C CA . ALA A 1 89 ? 12.281 -11.164 -3.436 1 97.31 89 ALA A CA 1
ATOM 658 C C . ALA A 1 89 ? 12.562 -11.391 -4.918 1 97.31 89 ALA A C 1
ATOM 660 O O . ALA A 1 89 ? 11.938 -12.242 -5.555 1 97.31 89 ALA A O 1
ATOM 661 N N . ASP A 1 90 ? 13.414 -10.516 -5.445 1 97.38 90 ASP A N 1
ATOM 662 C CA . ASP A 1 90 ? 13.883 -10.703 -6.812 1 97.38 90 ASP A CA 1
ATOM 663 C C . ASP A 1 90 ? 14.383 -12.133 -7.031 1 97.38 90 ASP A C 1
ATOM 665 O O . ASP A 1 90 ? 15.188 -12.641 -6.246 1 97.38 90 ASP A O 1
ATOM 669 N N . GLY A 1 91 ? 13.906 -12.758 -8.062 1 97.62 91 GLY A N 1
ATOM 670 C CA . GLY A 1 91 ? 14.312 -14.117 -8.367 1 97.62 91 GLY A CA 1
ATOM 671 C C . GLY A 1 91 ? 13.445 -15.172 -7.703 1 97.62 91 GLY A C 1
ATOM 672 O O . GLY A 1 91 ? 13.625 -16.359 -7.938 1 97.62 91 GLY A O 1
ATOM 673 N N . GLU A 1 92 ? 12.492 -14.828 -6.891 1 97.75 92 GLU A N 1
ATOM 674 C CA . GLU A 1 92 ? 11.633 -15.773 -6.18 1 97.75 92 GLU A CA 1
ATOM 675 C C . GLU A 1 92 ? 10.258 -15.875 -6.844 1 97.75 92 GLU A C 1
ATOM 677 O O . GLU A 1 92 ? 9.938 -15.094 -7.734 1 97.75 92 GLU A O 1
ATOM 682 N N . LYS A 1 93 ? 9.523 -16.859 -6.441 1 98.06 93 LYS A N 1
ATOM 683 C CA . LYS A 1 93 ? 8.203 -17.141 -7.004 1 98.06 93 LYS A CA 1
ATOM 684 C C . LYS A 1 93 ? 7.121 -17.047 -5.934 1 98.06 93 LYS A C 1
ATOM 686 O O . LYS A 1 93 ? 7.348 -17.406 -4.777 1 98.06 93 LYS A O 1
ATOM 691 N N . HIS A 1 94 ? 5.973 -16.578 -6.426 1 98.38 94 HIS A N 1
ATOM 692 C CA . HIS A 1 94 ? 4.824 -16.641 -5.531 1 98.38 94 HIS A CA 1
ATOM 693 C C . HIS A 1 94 ? 3.516 -16.672 -6.312 1 98.38 94 HIS A C 1
ATOM 695 O O . HIS A 1 94 ? 3.506 -16.422 -7.523 1 98.38 94 HIS A O 1
ATOM 701 N N . GLY A 1 95 ? 2.496 -17.047 -5.715 1 98.44 95 GLY A N 1
ATOM 702 C CA . GLY A 1 95 ? 1.107 -17.016 -6.141 1 98.44 95 GLY A CA 1
ATOM 703 C C . GLY A 1 95 ? 0.131 -16.891 -4.984 1 98.44 95 GLY A C 1
ATOM 704 O O . GLY A 1 95 ? 0.523 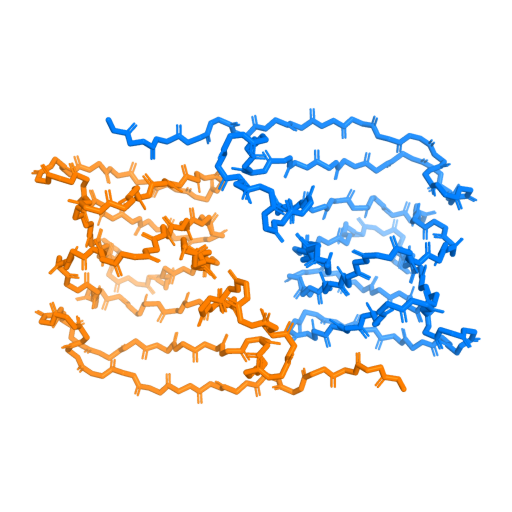-17 -3.82 1 98.44 95 GLY A O 1
ATOM 705 N N . ILE A 1 96 ? -1.132 -16.703 -5.328 1 98.75 96 ILE A N 1
ATOM 706 C CA . ILE A 1 96 ? -2.104 -16.531 -4.254 1 98.75 96 ILE A CA 1
ATOM 707 C C . ILE A 1 96 ? -3.496 -16.906 -4.75 1 98.75 96 ILE A C 1
ATOM 709 O O . ILE A 1 96 ? -3.881 -16.547 -5.867 1 98.75 96 ILE A O 1
ATOM 713 N N . GLU A 1 97 ? -4.199 -17.562 -3.969 1 98.81 97 GLU A N 1
ATOM 714 C CA . GLU A 1 97 ? -5.551 -18.031 -4.266 1 98.81 97 GLU A CA 1
ATOM 715 C C . GLU A 1 97 ? -6.523 -17.656 -3.15 1 98.81 97 GLU A C 1
ATOM 717 O O . GLU A 1 97 ? -6.164 -17.688 -1.972 1 98.81 97 GLU A O 1
ATOM 722 N N . ASN A 1 98 ? -7.762 -17.25 -3.586 1 98.81 98 ASN A N 1
ATOM 723 C CA . ASN A 1 98 ? -8.836 -17.078 -2.607 1 98.81 98 ASN A CA 1
ATOM 724 C C . ASN A 1 98 ? -9.383 -18.422 -2.133 1 98.81 98 ASN A C 1
ATOM 726 O O . ASN A 1 98 ? -10.031 -19.141 -2.896 1 98.81 98 ASN A O 1
ATOM 730 N N . ALA A 1 99 ? -9.188 -18.672 -0.937 1 97 99 ALA A N 1
ATOM 731 C CA . ALA A 1 99 ? -9.547 -19.984 -0.376 1 97 99 ALA A CA 1
ATOM 732 C C . ALA A 1 99 ? -11.023 -20.016 0.025 1 97 99 ALA A C 1
ATOM 734 O O . ALA A 1 99 ? -11.523 -21.047 0.464 1 97 99 ALA A O 1
ATOM 735 N N . SER A 1 100 ? -11.664 -18.938 -0.018 1 97.94 100 SER A N 1
ATOM 736 C CA . SER A 1 100 ? -13.07 -18.859 0.378 1 97.94 100 SER A CA 1
ATOM 737 C C . SER A 1 100 ? -13.992 -19.188 -0.789 1 97.94 100 SER A C 1
ATOM 739 O O . SER A 1 100 ? -13.664 -18.922 -1.946 1 97.94 100 SER A O 1
ATOM 741 N N . LYS A 1 101 ? -15.18 -19.688 -0.498 1 97.69 101 LYS A N 1
ATOM 742 C CA . LYS A 1 101 ? -16.203 -19.938 -1.507 1 97.69 101 LYS A CA 1
ATOM 743 C C . LYS A 1 101 ? -17.219 -18.797 -1.567 1 97.69 101 LYS A C 1
ATOM 745 O O . LYS A 1 101 ? -18.062 -18.75 -2.469 1 97.69 101 LYS A O 1
ATOM 750 N N . THR A 1 102 ? -17.047 -17.859 -0.623 1 98.06 102 THR A N 1
ATOM 751 C CA . THR A 1 102 ? -18.141 -16.891 -0.534 1 98.06 102 THR A CA 1
ATOM 752 C C . THR A 1 102 ? -17.594 -15.461 -0.444 1 98.06 102 THR A C 1
ATOM 754 O O . THR A 1 102 ? -18.266 -14.508 -0.852 1 98.06 102 THR A O 1
ATOM 757 N N . GLU A 1 103 ? -16.406 -15.32 0.118 1 98.56 103 GLU A N 1
ATOM 758 C CA . GLU A 1 103 ? -15.898 -13.984 0.397 1 98.56 103 GLU A CA 1
ATOM 759 C C . GLU A 1 103 ? -14.742 -13.617 -0.535 1 98.56 103 GLU A C 1
ATOM 761 O O . GLU A 1 103 ? -13.93 -14.477 -0.877 1 98.56 103 GLU A O 1
ATOM 766 N N . ASP A 1 104 ? -14.664 -12.367 -0.852 1 98.88 104 ASP A N 1
ATOM 767 C CA . ASP A 1 104 ? -13.531 -11.883 -1.638 1 98.88 104 ASP A CA 1
ATOM 768 C C . ASP A 1 104 ? -12.25 -11.883 -0.809 1 98.88 104 ASP A C 1
ATOM 770 O O . ASP A 1 104 ? -12.289 -11.703 0.411 1 98.88 104 ASP A O 1
ATOM 774 N N . LEU A 1 105 ? -11.203 -12.18 -1.434 1 98.94 105 LEU A N 1
ATOM 775 C CA . LEU A 1 105 ? -9.867 -11.875 -0.925 1 98.94 105 LEU A CA 1
ATOM 776 C C . LEU A 1 105 ? -9.383 -10.523 -1.441 1 98.94 105 LEU A C 1
ATOM 778 O O . LEU A 1 105 ? -9.398 -10.273 -2.648 1 98.94 105 LEU A O 1
ATOM 782 N N . VAL A 1 106 ? -9.008 -9.602 -0.536 1 98.94 106 VAL A N 1
ATOM 783 C CA . VAL A 1 106 ? -8.555 -8.266 -0.914 1 98.94 106 VAL A CA 1
ATOM 784 C C . VAL A 1 106 ? -7.188 -7.992 -0.294 1 98.94 106 VAL A C 1
ATOM 786 O O . VAL A 1 106 ? -6.973 -8.25 0.892 1 98.94 106 VAL A O 1
ATOM 789 N N . PHE A 1 107 ? -6.242 -7.527 -1.093 1 98.88 107 PHE A N 1
ATOM 790 C CA . PHE A 1 107 ? -4.93 -7.191 -0.557 1 98.88 107 PHE A CA 1
ATOM 791 C C . PHE A 1 107 ? -4.301 -6.043 -1.335 1 98.88 107 PHE A C 1
ATOM 793 O O . PHE A 1 107 ? -4.77 -5.695 -2.424 1 98.88 107 PHE A O 1
ATOM 800 N N . MET A 1 108 ? -3.346 -5.414 -0.75 1 98.88 108 MET A N 1
ATOM 801 C CA . MET A 1 108 ? -2.504 -4.43 -1.422 1 98.88 108 MET A CA 1
ATOM 802 C C . MET A 1 108 ? -1.287 -5.094 -2.059 1 98.88 108 MET A C 1
ATOM 804 O O . MET A 1 108 ? -0.676 -5.98 -1.46 1 98.88 108 MET A O 1
ATOM 808 N N . ALA A 1 109 ? -0.928 -4.652 -3.18 1 98.88 109 ALA A N 1
ATOM 809 C CA . ALA A 1 109 ? 0.279 -5.125 -3.855 1 98.88 109 ALA A CA 1
ATOM 810 C C . ALA A 1 109 ? 1.229 -3.969 -4.152 1 98.88 109 ALA A C 1
ATOM 812 O O . ALA A 1 109 ? 0.801 -2.912 -4.629 1 98.88 109 ALA A O 1
ATOM 813 N N . LEU A 1 110 ? 2.447 -4.141 -3.873 1 98.88 110 LEU A N 1
ATOM 814 C CA . LEU A 1 110 ? 3.502 -3.182 -4.184 1 98.88 110 LEU A CA 1
ATOM 815 C C . LEU A 1 110 ? 4.68 -3.873 -4.867 1 98.88 110 LEU A C 1
ATOM 817 O O . LEU A 1 110 ? 5.242 -4.828 -4.324 1 98.88 110 LEU A O 1
ATOM 821 N N . ILE A 1 111 ? 5.012 -3.457 -6.012 1 98.81 111 ILE A N 1
ATOM 822 C CA . ILE A 1 111 ? 6.215 -3.914 -6.699 1 98.81 111 ILE A CA 1
ATOM 823 C C . ILE A 1 111 ? 7.27 -2.812 -6.676 1 98.81 111 ILE A C 1
ATOM 825 O O . ILE A 1 111 ? 7.016 -1.69 -7.121 1 98.81 111 ILE A O 1
ATOM 829 N N . ILE A 1 112 ? 8.359 -3.064 -6.129 1 98.75 112 ILE A N 1
ATOM 830 C CA . ILE A 1 112 ? 9.5 -2.16 -6.133 1 98.75 112 ILE A CA 1
ATOM 831 C C . ILE A 1 112 ? 10.547 -2.66 -7.125 1 98.75 112 ILE A C 1
ATOM 833 O O . ILE A 1 112 ? 10.977 -3.814 -7.055 1 98.75 112 ILE A O 1
ATOM 837 N N . ASN A 1 113 ? 10.938 -1.766 -8.023 1 98.5 113 ASN A N 1
ATOM 838 C CA . ASN A 1 113 ? 11.906 -2.133 -9.047 1 98.5 113 ASN A CA 1
ATOM 839 C C . ASN A 1 113 ? 13.328 -2.193 -8.484 1 98.5 113 ASN A C 1
ATOM 841 O O . ASN A 1 113 ? 13.672 -1.429 -7.582 1 98.5 113 ASN A O 1
ATOM 845 N N . LYS A 1 114 ? 14.117 -3.068 -8.977 1 95.5 114 LYS A N 1
ATOM 846 C CA . LYS A 1 114 ? 15.531 -3.143 -8.625 1 95.5 114 LYS A CA 1
ATOM 847 C C . LYS A 1 114 ? 16.406 -2.424 -9.656 1 95.5 114 LYS A C 1
ATOM 849 O O . LYS A 1 114 ? 16.031 -2.342 -10.828 1 95.5 114 LYS A O 1
ATOM 854 N N . MET B 1 1 ? 10.812 -18.078 3.363 1 55.41 1 MET B N 1
ATOM 855 C CA . MET B 1 1 ? 9.461 -17.562 3.18 1 55.41 1 MET B CA 1
ATOM 856 C C . MET B 1 1 ? 9.391 -16.078 3.533 1 55.41 1 MET B C 1
ATOM 858 O O . MET B 1 1 ? 9.812 -15.68 4.617 1 55.41 1 MET B O 1
ATOM 862 N N . ALA B 1 2 ? 9.312 -15.211 2.613 1 78.06 2 ALA B N 1
ATOM 863 C CA . ALA B 1 2 ? 9.602 -13.969 3.336 1 78.06 2 ALA B CA 1
ATOM 864 C C . ALA B 1 2 ? 8.32 -13.266 3.754 1 78.06 2 ALA B C 1
ATOM 866 O O . ALA B 1 2 ? 7.484 -12.938 2.908 1 78.06 2 ALA B O 1
ATOM 867 N N . PHE B 1 3 ? 7.844 -13.609 5.016 1 89.62 3 PHE B N 1
ATOM 868 C CA . PHE B 1 3 ? 6.816 -12.836 5.703 1 89.62 3 PHE B CA 1
ATOM 869 C C . PHE B 1 3 ? 7.445 -11.711 6.52 1 89.62 3 PHE B C 1
ATOM 871 O O . PHE B 1 3 ? 8.484 -11.906 7.152 1 89.62 3 PHE B O 1
ATOM 878 N N . ILE B 1 4 ? 6.82 -10.688 6.434 1 90.81 4 ILE B N 1
ATOM 879 C CA . ILE B 1 4 ? 7.309 -9.562 7.223 1 90.81 4 ILE B CA 1
ATOM 880 C C . ILE B 1 4 ? 6.391 -9.336 8.422 1 90.81 4 ILE B C 1
ATOM 882 O O . ILE B 1 4 ? 5.176 -9.188 8.266 1 90.81 4 ILE B O 1
ATOM 886 N N . GLU B 1 5 ? 6.91 -9.391 9.586 1 90.69 5 GLU B N 1
ATOM 887 C CA . GLU B 1 5 ? 6.113 -9.117 10.781 1 90.69 5 GLU B CA 1
ATOM 888 C C . GLU B 1 5 ? 5.727 -7.641 10.859 1 90.69 5 GLU B C 1
ATOM 890 O O . GLU B 1 5 ? 6.59 -6.762 10.781 1 90.69 5 GLU B O 1
ATOM 895 N N . PRO B 1 6 ? 4.434 -7.488 10.875 1 88.31 6 PRO B N 1
ATOM 896 C CA . PRO B 1 6 ? 4.047 -6.09 11.055 1 88.31 6 PRO B CA 1
ATOM 897 C C . PRO B 1 6 ? 4.699 -5.449 12.281 1 88.31 6 PRO B C 1
ATOM 899 O O . PRO B 1 6 ? 4.879 -6.113 13.305 1 88.31 6 PRO B O 1
ATOM 902 N N . ASN B 1 7 ? 5.105 -4.184 12.164 1 93.25 7 ASN B N 1
ATOM 903 C CA . ASN B 1 7 ? 5.762 -3.434 13.234 1 93.25 7 ASN B CA 1
ATOM 904 C C . ASN B 1 7 ? 4.977 -2.176 13.594 1 93.25 7 ASN B C 1
ATOM 906 O O . ASN B 1 7 ? 5.297 -1.082 13.125 1 93.25 7 ASN B O 1
ATOM 910 N N . PRO B 1 8 ? 3.963 -2.299 14.484 1 96.88 8 PRO B N 1
ATOM 911 C CA . PRO B 1 8 ? 3.182 -1.122 14.875 1 96.88 8 PRO B CA 1
ATOM 912 C C . PRO B 1 8 ? 3.965 -0.165 15.773 1 96.88 8 PRO B C 1
ATOM 914 O O . PRO B 1 8 ? 4.656 -0.602 16.703 1 96.88 8 PRO B O 1
ATOM 917 N N . VAL B 1 9 ? 3.957 1.06 15.453 1 97.88 9 VAL B N 1
ATOM 918 C CA . VAL B 1 9 ? 4.582 2.125 16.234 1 97.88 9 VAL B CA 1
ATOM 919 C C . VAL B 1 9 ? 3.549 3.203 16.547 1 97.88 9 VAL B C 1
ATOM 921 O O . VAL B 1 9 ? 2.746 3.58 15.695 1 97.88 9 VAL B O 1
ATOM 924 N N . GLN B 1 10 ? 3.539 3.662 17.797 1 98.38 10 GLN B N 1
ATOM 925 C CA . GLN B 1 10 ? 2.711 4.809 18.156 1 98.38 10 GLN B CA 1
ATOM 926 C C . GLN B 1 10 ? 3.445 6.121 17.906 1 98.38 10 GLN B C 1
ATOM 928 O O . GLN B 1 10 ? 4.621 6.254 18.25 1 98.38 10 GLN B O 1
ATOM 933 N N . ALA B 1 11 ? 2.768 7.004 17.25 1 97.88 11 ALA B N 1
ATOM 934 C CA . ALA B 1 11 ? 3.305 8.344 17.016 1 97.88 11 ALA B CA 1
ATOM 935 C C . ALA B 1 11 ? 2.371 9.414 17.578 1 97.88 11 ALA B C 1
ATOM 937 O O . ALA B 1 11 ? 1.214 9.516 17.172 1 97.88 11 ALA B O 1
ATOM 938 N N . THR B 1 12 ? 2.895 10.195 18.5 1 98.5 12 THR B N 1
ATOM 939 C CA . THR B 1 12 ? 2.09 11.234 19.125 1 98.5 12 THR B CA 1
ATOM 940 C C . THR B 1 12 ? 2.408 12.602 18.516 1 98.5 12 THR B C 1
ATOM 942 O O . THR B 1 12 ? 3.578 12.945 18.328 1 98.5 12 THR B O 1
ATOM 945 N N . GLU B 1 13 ? 1.342 13.281 18.188 1 98.44 13 GLU B N 1
ATOM 946 C CA . GLU B 1 13 ? 1.437 14.625 17.625 1 98.44 13 GLU B CA 1
ATOM 947 C C . GLU B 1 13 ? 2.371 14.648 16.422 1 98.44 13 GLU B C 1
ATOM 949 O O . GLU B 1 13 ? 3.254 15.508 16.328 1 98.44 13 GLU B O 1
ATOM 954 N N . LYS B 1 14 ? 2.184 13.656 15.594 1 96.94 14 LYS B N 1
ATOM 955 C CA . LYS B 1 14 ? 3.027 13.547 14.406 1 96.94 14 LYS B CA 1
ATOM 956 C C . LYS B 1 14 ? 2.842 14.75 13.484 1 96.94 14 LYS B C 1
ATOM 958 O O . LYS B 1 14 ? 1.713 15.117 13.148 1 96.94 14 LYS B O 1
ATOM 963 N N . ALA B 1 15 ? 3.992 15.375 13.094 1 97.62 15 ALA B N 1
ATOM 964 C CA . ALA B 1 15 ? 4.008 16.578 12.258 1 97.62 15 ALA B CA 1
ATOM 965 C C . ALA B 1 15 ? 3.135 17.672 12.852 1 97.62 15 ALA B C 1
ATOM 967 O O . ALA B 1 15 ? 2.477 18.422 12.117 1 97.62 15 ALA B O 1
ATOM 968 N N . GLY B 1 16 ? 2.951 17.594 14.172 1 97.62 16 GLY B N 1
ATOM 969 C CA . GLY B 1 16 ? 2.176 18.609 14.867 1 97.62 16 GLY B CA 1
ATOM 970 C C . GLY B 1 16 ? 0.69 18.312 14.898 1 97.62 16 GLY B C 1
ATOM 971 O O . GLY B 1 16 ? -0.121 19.188 15.188 1 97.62 16 GLY B O 1
ATOM 972 N N . GLY B 1 17 ? 0.291 17.094 14.531 1 98.25 17 GLY B N 1
ATOM 973 C CA . GLY B 1 17 ? -1.115 16.719 14.523 1 98.25 17 GLY B CA 1
ATOM 974 C C . GLY B 1 17 ? -1.671 16.484 15.922 1 98.25 17 GLY B C 1
ATOM 975 O O . GLY B 1 17 ? -1.009 16.781 16.922 1 98.25 17 GLY B O 1
ATOM 976 N N . LYS B 1 18 ? -2.848 16.031 15.93 1 98.5 18 LYS B N 1
ATOM 977 C CA . LYS B 1 18 ? -3.574 15.812 17.188 1 98.5 18 LYS B CA 1
ATOM 978 C C . LYS B 1 18 ? -3.559 14.336 17.578 1 98.5 18 LYS B C 1
ATOM 980 O O . LYS B 1 18 ? -3.811 13.461 16.75 1 98.5 18 LYS B O 1
ATOM 985 N N . GLY B 1 19 ? -3.256 14.078 18.859 1 98.38 19 GLY B N 1
ATOM 986 C CA . GLY B 1 19 ? -3.426 12.758 19.438 1 98.38 19 GLY B CA 1
ATOM 987 C C . GLY B 1 19 ? -2.342 11.781 19.016 1 98.38 19 GLY B C 1
ATOM 988 O O . GLY B 1 19 ? -1.206 12.18 18.75 1 98.38 19 GLY B O 1
ATOM 989 N N . THR B 1 20 ? -2.654 10.5 19.188 1 98.69 20 THR B N 1
ATOM 990 C CA . THR B 1 20 ? -1.724 9.422 18.875 1 98.69 20 THR B CA 1
ATOM 991 C C . THR B 1 20 ? -2.254 8.555 17.734 1 98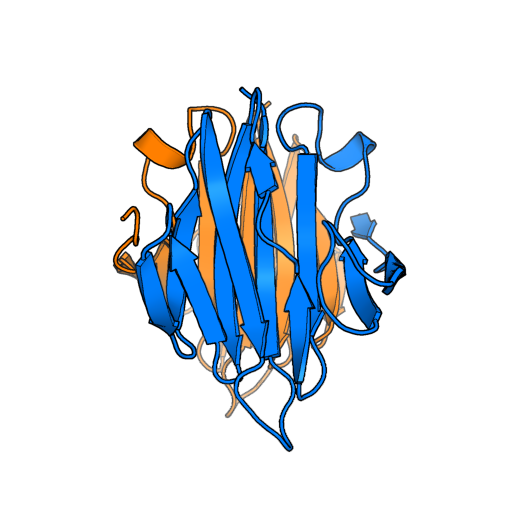.69 20 THR B C 1
ATOM 993 O O . THR B 1 20 ? -3.432 8.195 17.719 1 98.69 20 THR B O 1
ATOM 996 N N 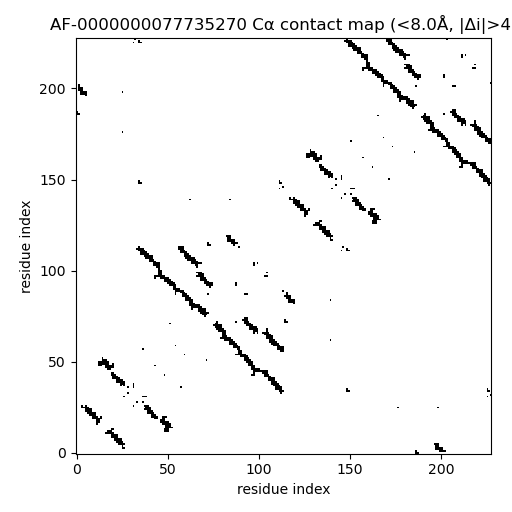. VAL B 1 21 ? -1.392 8.359 16.797 1 98.81 21 VAL B N 1
ATOM 997 C CA . VAL B 1 21 ? -1.757 7.5 15.664 1 98.81 21 VAL B CA 1
ATOM 998 C C . VAL B 1 21 ? -0.901 6.238 15.688 1 98.81 21 VAL B C 1
ATOM 1000 O O . VAL B 1 21 ? 0.131 6.188 16.359 1 98.81 21 VAL B O 1
ATOM 1003 N N . THR B 1 22 ? -1.355 5.172 15.055 1 98.81 22 THR B N 1
ATOM 1004 C CA . THR B 1 22 ? -0.596 3.938 14.891 1 98.81 22 THR B CA 1
ATOM 1005 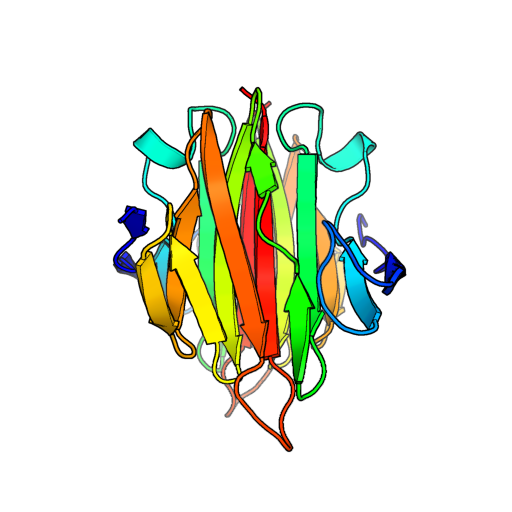C C . THR B 1 22 ? -0.119 3.775 13.453 1 98.81 22 THR B C 1
ATOM 1007 O O . THR B 1 22 ? -0.917 3.859 12.516 1 98.81 22 THR B O 1
ATOM 1010 N N . ILE B 1 23 ? 1.15 3.623 13.305 1 98.75 23 ILE B N 1
ATOM 1011 C CA . ILE B 1 23 ? 1.762 3.326 12.016 1 98.75 23 ILE B CA 1
ATOM 1012 C C . ILE B 1 23 ? 2.287 1.893 12.008 1 98.75 23 ILE B C 1
ATOM 1014 O O . ILE B 1 23 ? 3.174 1.547 12.797 1 98.75 23 ILE B O 1
ATOM 1018 N N . VAL B 1 24 ? 1.688 1.069 11.203 1 98.69 24 VAL B N 1
ATOM 1019 C CA . VAL B 1 24 ? 2.146 -0.307 11.047 1 98.69 24 VAL B CA 1
ATOM 1020 C C . VAL B 1 24 ? 3.086 -0.407 9.852 1 98.69 24 VAL B C 1
ATOM 1022 O O . VAL B 1 24 ? 2.635 -0.461 8.703 1 98.69 24 VAL B O 1
ATOM 1025 N N . HIS B 1 25 ? 4.383 -0.431 10.117 1 98.56 25 HIS B N 1
ATOM 1026 C CA . HIS B 1 25 ? 5.344 -0.583 9.031 1 98.56 25 HIS B CA 1
ATOM 1027 C C . HIS B 1 25 ? 5.305 -1.995 8.461 1 98.56 25 HIS B C 1
ATOM 1029 O O . HIS B 1 25 ? 5.543 -2.969 9.18 1 98.56 25 HIS B O 1
ATOM 1035 N N . LEU B 1 26 ? 5.086 -2.098 7.195 1 98.44 26 LEU B N 1
ATOM 1036 C CA . LEU B 1 26 ? 4.863 -3.393 6.559 1 98.44 26 LEU B CA 1
ATOM 1037 C C . LEU B 1 26 ? 6.137 -3.896 5.895 1 98.44 26 LEU B C 1
ATOM 1039 O O . LEU B 1 26 ? 6.25 -5.086 5.582 1 98.44 26 LEU B O 1
ATOM 1043 N N . LEU B 1 27 ? 7.039 -2.98 5.602 1 97.81 27 LEU B N 1
ATOM 1044 C CA . LEU B 1 27 ? 8.383 -3.295 5.125 1 97.81 27 LEU B CA 1
ATOM 1045 C C . LEU B 1 27 ? 9.438 -2.623 5.992 1 97.81 27 LEU B C 1
ATOM 1047 O O . LEU B 1 27 ? 9.211 -1.533 6.523 1 97.81 27 LEU B O 1
ATOM 1051 N N . ALA B 1 28 ? 10.523 -3.281 6.051 1 95.69 28 ALA B N 1
ATOM 1052 C CA . ALA B 1 28 ? 11.672 -2.682 6.719 1 95.69 28 ALA B CA 1
ATOM 1053 C C . ALA B 1 28 ? 12.633 -2.062 5.703 1 95.69 28 ALA B C 1
ATOM 1055 O O . ALA B 1 28 ? 12.398 -2.133 4.496 1 95.69 28 ALA B O 1
ATOM 1056 N N . GLU B 1 29 ? 13.609 -1.45 6.242 1 96.06 29 GLU B N 1
ATOM 1057 C CA . GLU B 1 29 ? 14.562 -0.701 5.426 1 96.06 29 GLU B CA 1
ATOM 1058 C C . GLU B 1 29 ? 15.117 -1.562 4.293 1 96.06 29 GLU B C 1
ATOM 1060 O O . GLU B 1 29 ? 15.219 -1.108 3.152 1 96.06 29 GLU B O 1
ATOM 1065 N N . LYS B 1 30 ? 15.453 -2.779 4.613 1 95.69 30 LYS B N 1
ATOM 1066 C CA . LYS B 1 30 ? 16.062 -3.674 3.633 1 95.69 30 LYS B CA 1
ATOM 1067 C C . LYS B 1 30 ? 15.125 -3.924 2.459 1 95.69 30 LYS B C 1
ATOM 1069 O O . LYS B 1 30 ? 15.539 -3.865 1.3 1 95.69 30 LYS B O 1
ATOM 1074 N N . GLU B 1 31 ? 13.828 -4.121 2.721 1 96.56 31 GLU B N 1
ATOM 1075 C CA . GLU B 1 31 ? 12.852 -4.441 1.684 1 96.56 31 GLU B CA 1
ATOM 1076 C C . GLU B 1 31 ? 12.445 -3.195 0.906 1 96.56 31 GLU B C 1
ATOM 1078 O O . GLU B 1 31 ? 12.047 -3.285 -0.257 1 96.56 31 GLU B O 1
ATOM 1083 N N . LEU B 1 32 ? 12.578 -2.033 1.497 1 97.94 32 LEU B N 1
ATOM 1084 C CA . LEU B 1 32 ? 12.258 -0.774 0.836 1 97.94 32 LEU B CA 1
ATOM 1085 C C . LEU B 1 32 ? 13.312 -0.419 -0.204 1 97.94 32 LEU B C 1
ATOM 1087 O O . LEU B 1 32 ? 13.07 0.406 -1.087 1 97.94 32 LEU B O 1
ATOM 1091 N N . ASP B 1 33 ? 14.477 -0.931 -0.002 1 97.19 33 ASP B N 1
ATOM 1092 C CA . ASP B 1 33 ? 15.555 -0.986 -0.992 1 97.19 33 ASP B CA 1
ATOM 1093 C C . ASP B 1 33 ? 15.984 0.417 -1.41 1 97.19 33 ASP B C 1
ATOM 1095 O O . ASP B 1 33 ? 16.312 0.651 -2.578 1 97.19 33 ASP B O 1
ATOM 1099 N N . GLY B 1 34 ? 15.867 1.381 -0.526 1 97.88 34 GLY B N 1
ATOM 1100 C CA . GLY B 1 34 ? 16.25 2.748 -0.84 1 97.88 34 GLY B CA 1
ATOM 1101 C C . GLY B 1 34 ? 15.344 3.408 -1.854 1 97.88 34 GLY B C 1
ATOM 1102 O O . GLY B 1 34 ? 15.445 4.609 -2.104 1 97.88 34 GLY B O 1
ATOM 1103 N N . LYS B 1 35 ? 14.484 2.648 -2.492 1 98.62 35 LYS B N 1
ATOM 1104 C CA . LYS B 1 35 ? 13.555 3.174 -3.484 1 98.62 35 LYS B CA 1
ATOM 1105 C C . LYS B 1 35 ? 12.328 3.791 -2.814 1 98.62 35 LYS B C 1
ATOM 1107 O O . LYS B 1 35 ? 11.781 4.785 -3.297 1 98.62 35 LYS B O 1
ATOM 1112 N N . CYS B 1 36 ? 11.922 3.191 -1.708 1 98.81 36 CYS B N 1
ATOM 1113 C CA . CYS B 1 36 ? 10.789 3.693 -0.938 1 98.81 36 CYS B CA 1
ATOM 1114 C C . CYS B 1 36 ? 11.211 4.078 0.474 1 98.81 36 CYS B C 1
ATOM 1116 O O . CYS B 1 36 ? 12.148 3.49 1.025 1 98.81 36 CYS B O 1
ATOM 1118 N N . GLY B 1 37 ? 10.547 5.035 0.958 1 98.44 37 GLY B N 1
ATOM 1119 C CA . GLY B 1 37 ? 10.812 5.449 2.328 1 98.44 37 GLY B CA 1
ATOM 1120 C C . GLY B 1 37 ? 9.883 4.805 3.336 1 98.44 37 GLY B C 1
ATOM 1121 O O . GLY B 1 37 ? 10.188 4.754 4.527 1 98.44 37 GLY B O 1
ATOM 1122 N N . MET B 1 38 ? 8.711 4.332 2.801 1 98.5 38 MET B N 1
ATOM 1123 C CA . MET B 1 38 ? 7.711 3.773 3.703 1 98.5 38 MET B CA 1
ATOM 1124 C C . MET B 1 38 ? 6.645 3.012 2.926 1 98.5 38 MET B C 1
ATOM 1126 O O . MET B 1 38 ? 6.25 3.428 1.834 1 98.5 38 MET B O 1
ATOM 1130 N N . PHE B 1 39 ? 6.223 1.955 3.342 1 98.81 39 PHE B N 1
ATOM 1131 C CA . PHE B 1 39 ? 4.988 1.243 3.031 1 98.81 39 PHE B CA 1
ATOM 1132 C C . PHE B 1 39 ? 4.293 0.779 4.305 1 98.81 39 PHE B C 1
ATOM 1134 O O . PHE B 1 39 ? 4.77 -0.135 4.98 1 98.81 39 PHE B O 1
ATOM 1141 N N . SER B 1 40 ? 3.209 1.428 4.656 1 98.94 40 SER B N 1
ATOM 1142 C CA . SER B 1 40 ? 2.623 1.226 5.977 1 98.94 40 SER B CA 1
ATOM 1143 C C . SER B 1 40 ? 1.102 1.319 5.926 1 98.94 40 SER B C 1
ATOM 1145 O O . SER B 1 40 ? 0.543 1.958 5.031 1 98.94 40 SER B O 1
ATOM 1147 N N . LYS B 1 41 ? 0.452 0.668 6.82 1 98.88 41 LYS B N 1
ATOM 1148 C CA . LYS B 1 41 ? -0.941 0.905 7.188 1 98.88 41 LYS B CA 1
ATOM 1149 C C . LYS B 1 41 ? -1.044 1.861 8.367 1 98.88 41 LYS B C 1
ATOM 1151 O O . LYS B 1 41 ? -0.395 1.657 9.398 1 98.88 41 LYS B O 1
ATOM 1156 N N . VAL B 1 42 ? -1.795 2.873 8.266 1 98.94 42 VAL B N 1
ATOM 1157 C CA . VAL B 1 42 ? -1.903 3.887 9.305 1 98.94 42 VAL B CA 1
ATOM 1158 C C . VAL B 1 42 ? -3.322 3.898 9.867 1 98.94 42 VAL B C 1
ATOM 1160 O O . VAL B 1 42 ? -4.297 3.826 9.117 1 98.94 42 VAL B O 1
ATOM 1163 N N . ILE B 1 43 ? -3.432 3.936 11.141 1 98.94 43 ILE B N 1
ATOM 1164 C CA . ILE B 1 43 ? -4.699 3.996 11.859 1 98.94 43 ILE B CA 1
ATOM 1165 C C . ILE B 1 43 ? -4.773 5.293 12.664 1 98.94 43 ILE B C 1
ATOM 1167 O O . ILE B 1 43 ? -3.943 5.535 13.539 1 98.94 43 ILE B O 1
ATOM 1171 N N . ILE B 1 44 ? -5.719 6.098 12.375 1 98.94 44 ILE B N 1
ATOM 1172 C CA . ILE B 1 44 ? -5.945 7.352 13.086 1 98.94 44 ILE B CA 1
ATOM 1173 C C . ILE B 1 44 ? -7.238 7.262 13.891 1 98.94 44 ILE B C 1
ATOM 1175 O O . ILE B 1 44 ? -8.336 7.234 13.32 1 98.94 44 ILE B O 1
ATOM 1179 N N . PRO B 1 45 ? -7.137 7.27 15.203 1 98.88 45 PRO B N 1
ATOM 1180 C CA . PRO B 1 45 ? -8.352 7.242 16.016 1 98.88 45 PRO B CA 1
ATOM 1181 C C . PRO B 1 45 ? -9.211 8.492 15.852 1 98.88 45 PRO B C 1
ATOM 1183 O O . PRO B 1 45 ? -8.766 9.469 15.25 1 98.88 45 PRO B O 1
ATOM 1186 N N . PRO B 1 46 ? -10.453 8.375 16.344 1 98.69 46 PRO B N 1
ATOM 1187 C CA . PRO B 1 46 ? -11.352 9.531 16.266 1 98.69 46 PRO B CA 1
ATOM 1188 C C . PRO B 1 46 ? -10.711 10.812 16.797 1 98.69 46 PRO B C 1
ATOM 1190 O O . PRO B 1 46 ? -10.102 10.805 17.859 1 98.69 46 PRO B O 1
ATOM 1193 N N . CYS B 1 47 ? -10.789 11.844 16.016 1 97.56 47 CYS B N 1
ATOM 1194 C CA . CYS B 1 47 ? -10.422 13.211 16.375 1 97.56 47 CYS B CA 1
ATOM 1195 C C . CYS B 1 47 ? -8.906 13.383 16.406 1 97.56 47 CYS B C 1
ATOM 1197 O O . CYS B 1 47 ? -8.406 14.43 16.828 1 97.56 47 CYS B O 1
ATOM 1199 N N . CYS B 1 48 ? -8.109 12.367 15.992 1 98.81 48 CYS B N 1
ATOM 1200 C CA . CYS B 1 48 ? -6.66 12.469 15.883 1 98.81 48 CYS B CA 1
ATOM 1201 C C . CYS B 1 48 ? -6.246 12.828 14.461 1 98.81 48 CYS B C 1
ATOM 1203 O O . CYS B 1 48 ? -7.082 12.836 13.555 1 98.81 48 CYS B O 1
ATOM 1205 N N . SER B 1 49 ? -4.973 13.203 14.273 1 98.81 49 SER B N 1
ATOM 1206 C CA . SER B 1 49 ? -4.555 13.664 12.953 1 98.81 49 SER B CA 1
ATOM 1207 C C . SER B 1 49 ? -3.047 13.523 12.773 1 98.81 49 SER B C 1
ATOM 1209 O O . SER B 1 49 ? -2.312 13.352 13.75 1 98.81 49 SER B O 1
ATOM 1211 N N . LEU B 1 50 ? -2.652 13.445 11.531 1 98.75 50 LEU B N 1
ATOM 1212 C CA . LEU B 1 50 ? -1.299 13.781 11.102 1 98.75 50 LEU B CA 1
ATOM 1213 C C . LEU B 1 50 ? -1.222 15.219 10.602 1 98.75 50 LEU B C 1
ATOM 1215 O O . LEU B 1 50 ? -1.924 15.594 9.664 1 98.75 50 LEU B O 1
ATOM 1219 N N . GLY B 1 51 ? -0.411 15.961 11.219 1 98.69 51 GLY B N 1
ATOM 1220 C CA . GLY B 1 51 ? -0.365 17.375 10.891 1 98.69 51 GLY B CA 1
ATOM 1221 C C . GLY B 1 51 ? 0.203 17.656 9.516 1 98.69 51 GLY B C 1
ATOM 1222 O O . GLY B 1 51 ? 0.814 16.766 8.898 1 98.69 51 GLY B O 1
ATOM 1223 N N . VAL B 1 52 ? -0.036 18.891 9.031 1 98.5 52 VAL B N 1
ATOM 1224 C CA . VAL B 1 52 ? 0.449 19.312 7.719 1 98.5 52 VAL B CA 1
ATOM 1225 C C . VAL B 1 52 ? 1.976 19.328 7.715 1 98.5 52 VAL B C 1
ATOM 1227 O O . VAL B 1 52 ? 2.596 19.859 8.641 1 98.5 52 VAL B O 1
ATOM 1230 N N . HIS B 1 53 ? 2.572 18.766 6.723 1 98.44 53 HIS B N 1
ATOM 1231 C CA . HIS B 1 53 ? 4.02 18.719 6.551 1 98.44 53 HIS B CA 1
ATOM 1232 C C . HIS B 1 53 ? 4.398 18.703 5.07 1 98.44 53 HIS B C 1
ATOM 1234 O O . HIS B 1 53 ? 3.547 18.453 4.211 1 98.44 53 HIS B O 1
ATOM 1240 N N . GLU B 1 54 ? 5.645 18.984 4.789 1 97.88 54 GLU B N 1
ATOM 1241 C CA . GLU B 1 54 ? 6.156 19.047 3.422 1 97.88 54 GLU B CA 1
ATOM 1242 C C . GLU B 1 54 ? 7.105 17.891 3.123 1 97.88 54 GLU B C 1
ATOM 1244 O O . GLU B 1 54 ? 7.906 17.516 3.975 1 97.88 54 GLU B O 1
ATOM 1249 N N . HIS B 1 55 ? 6.973 17.359 1.963 1 96.44 55 HIS B N 1
ATOM 1250 C CA . HIS B 1 55 ? 7.906 16.312 1.543 1 96.44 55 HIS B CA 1
ATOM 1251 C C . HIS B 1 55 ? 9.078 16.906 0.775 1 96.44 55 HIS B C 1
ATOM 1253 O O . HIS B 1 55 ? 8.906 17.828 -0.025 1 96.44 55 HIS B O 1
ATOM 1259 N N . HIS B 1 56 ? 10.211 16.438 1.059 1 97.62 56 HIS B N 1
ATOM 1260 C CA . HIS B 1 56 ? 11.445 16.797 0.374 1 97.62 56 HIS B CA 1
ATOM 1261 C C . HIS B 1 56 ? 12.211 15.562 -0.085 1 97.62 56 HIS B C 1
ATOM 1263 O O . HIS B 1 56 ? 12.688 14.773 0.741 1 97.62 56 HIS B O 1
ATOM 1269 N N . GLY B 1 57 ? 12.344 15.375 -1.358 1 98.12 57 GLY B N 1
ATOM 1270 C CA . GLY B 1 57 ? 13.086 14.258 -1.917 1 98.12 57 GLY B CA 1
ATOM 1271 C C . GLY B 1 57 ? 12.25 12.992 -2.027 1 98.12 57 GLY B C 1
ATOM 1272 O O . GLY B 1 57 ? 12.797 11.898 -2.217 1 98.12 57 GLY B O 1
ATOM 1273 N N . ASN B 1 58 ? 10.977 13.148 -1.838 1 98.44 58 ASN B N 1
ATOM 1274 C CA . ASN B 1 58 ? 10.102 11.984 -1.977 1 98.44 58 ASN B CA 1
ATOM 1275 C C . ASN B 1 58 ? 8.656 12.398 -2.223 1 98.44 58 ASN B C 1
ATOM 1277 O O . ASN B 1 58 ? 8.336 13.594 -2.205 1 98.44 58 ASN B O 1
ATOM 1281 N N . THR B 1 59 ? 7.84 11.5 -2.627 1 98.38 59 THR B N 1
ATOM 1282 C CA . THR B 1 59 ? 6.398 11.648 -2.77 1 98.38 59 THR B CA 1
ATOM 1283 C C . THR B 1 59 ? 5.66 10.766 -1.766 1 98.38 59 THR B C 1
ATOM 1285 O O . THR B 1 59 ? 6.234 9.812 -1.232 1 98.38 59 THR B O 1
ATOM 1288 N N . GLU B 1 60 ? 4.449 11.07 -1.505 1 98.56 60 GLU B N 1
ATOM 1289 C CA . GLU B 1 60 ? 3.66 10.219 -0.62 1 98.56 60 GLU B CA 1
ATOM 1290 C C . GLU B 1 60 ? 2.234 10.055 -1.14 1 98.56 60 GLU B C 1
ATOM 1292 O O . GLU B 1 60 ? 1.607 11.031 -1.562 1 98.56 60 GLU B O 1
ATOM 1297 N N . THR B 1 61 ? 1.804 8.891 -1.154 1 98.5 61 THR B N 1
ATOM 1298 C CA . THR B 1 61 ? 0.453 8.5 -1.542 1 98.5 61 THR B CA 1
ATOM 1299 C C . THR B 1 61 ? -0.309 7.934 -0.348 1 98.5 61 THR B C 1
ATOM 1301 O O . THR B 1 61 ? 0.232 7.133 0.416 1 98.5 61 THR B O 1
ATOM 1304 N N . TYR B 1 62 ? -1.518 8.391 -0.097 1 98.75 62 TYR B N 1
ATOM 1305 C CA . TYR B 1 62 ? -2.467 7.727 0.788 1 98.75 62 TYR B CA 1
ATOM 1306 C C . TYR B 1 62 ? -3.572 7.043 -0.011 1 98.75 62 TYR B C 1
ATOM 1308 O O . TYR B 1 62 ? -4.117 7.625 -0.951 1 98.75 62 TYR B O 1
ATOM 1316 N N . HIS B 1 63 ? -3.936 5.867 0.277 1 98.88 63 HIS B N 1
ATOM 1317 C CA . HIS B 1 63 ? -5.145 5.195 -0.188 1 98.88 63 HIS B CA 1
ATOM 1318 C C . HIS B 1 63 ? -6.07 4.863 0.976 1 98.88 63 HIS B C 1
ATOM 1320 O O . HIS B 1 63 ? -5.734 4.035 1.828 1 98.88 63 HIS B O 1
ATOM 1326 N N . ILE B 1 64 ? -7.246 5.469 1 1 98.88 64 ILE B N 1
ATOM 1327 C CA . ILE B 1 64 ? -8.156 5.348 2.135 1 98.88 64 ILE B CA 1
ATOM 1328 C C . ILE B 1 64 ? -8.836 3.982 2.105 1 98.88 64 ILE B C 1
ATOM 1330 O O . ILE B 1 64 ? -9.453 3.611 1.104 1 98.88 64 ILE B O 1
ATOM 1334 N N . LEU B 1 65 ? -8.688 3.277 3.18 1 98.81 65 LEU B N 1
ATOM 1335 C CA . LEU B 1 65 ? -9.289 1.952 3.291 1 98.81 65 LEU B CA 1
ATOM 1336 C C . LEU B 1 65 ? -10.648 2.027 3.977 1 98.81 65 LEU B C 1
ATOM 1338 O O . LEU B 1 65 ? -11.578 1.321 3.59 1 98.81 65 LEU B O 1
ATOM 1342 N N . SER B 1 66 ? -10.766 2.807 5.016 1 98.75 66 SER B N 1
ATOM 1343 C CA . SER B 1 66 ? -12.008 2.975 5.766 1 98.75 66 SER B CA 1
ATOM 1344 C C . SER B 1 66 ? -12 4.281 6.555 1 98.75 66 SER B C 1
ATOM 1346 O O . SER B 1 66 ? -10.938 4.82 6.867 1 98.75 66 SER B O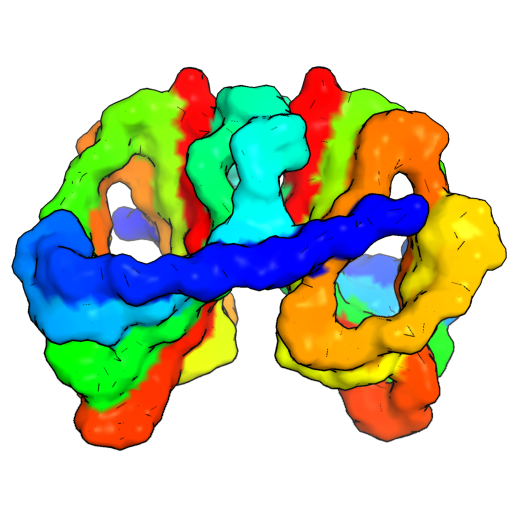 1
ATOM 1348 N N . GLY B 1 67 ? -13.195 4.746 6.875 1 98.56 67 GLY B N 1
ATOM 1349 C CA . GLY B 1 67 ? -13.352 5.957 7.664 1 98.56 67 GLY B CA 1
ATOM 1350 C C . GLY B 1 67 ? -13.516 7.203 6.816 1 98.56 67 GLY B C 1
ATOM 1351 O O . GLY B 1 67 ? -13.781 7.117 5.617 1 98.56 67 GLY B O 1
ATOM 1352 N N . THR B 1 68 ? -13.578 8.289 7.477 1 98.31 68 THR B N 1
ATOM 1353 C CA . THR B 1 68 ? -13.727 9.609 6.859 1 98.31 68 THR B CA 1
ATOM 1354 C C . THR B 1 68 ? -12.5 10.477 7.141 1 98.31 68 THR B C 1
ATOM 1356 O O . THR B 1 68 ? -12.109 10.656 8.297 1 98.31 68 THR B O 1
ATOM 1359 N N . ALA B 1 69 ? -11.961 11 6.102 1 98.38 69 ALA B N 1
ATOM 1360 C CA . ALA B 1 69 ? -10.742 11.797 6.23 1 98.38 69 ALA B CA 1
ATOM 1361 C C . ALA B 1 69 ? -10.992 13.25 5.855 1 98.38 69 ALA B C 1
ATOM 1363 O O . ALA B 1 69 ? -11.656 13.539 4.859 1 98.38 69 ALA B O 1
ATOM 1364 N N . LEU B 1 70 ? -10.562 14.055 6.602 1 98.5 70 LEU B N 1
ATOM 1365 C CA . LEU B 1 70 ? -10.344 15.438 6.184 1 98.5 70 LEU B CA 1
ATOM 1366 C C . LEU B 1 70 ? -8.898 15.648 5.746 1 98.5 70 LEU B C 1
ATOM 1368 O O . LEU B 1 70 ? -7.992 15.688 6.586 1 98.5 70 LEU B O 1
ATOM 1372 N N . TYR B 1 71 ? -8.68 15.773 4.484 1 98.38 71 TYR B N 1
ATOM 1373 C CA . TYR B 1 71 ? -7.344 15.82 3.895 1 98.38 71 TYR B CA 1
ATOM 1374 C C . TYR B 1 71 ? -6.973 17.234 3.488 1 98.38 71 TYR B C 1
ATOM 1376 O O . TYR B 1 71 ? -7.77 17.938 2.863 1 98.38 71 TYR B O 1
ATOM 1384 N N . ASN B 1 72 ? -5.844 17.672 3.877 1 98.25 72 ASN B N 1
ATOM 1385 C CA . ASN B 1 72 ? -5.281 18.938 3.459 1 98.25 72 ASN B CA 1
ATOM 1386 C C . ASN B 1 72 ? -4.344 18.781 2.264 1 98.25 72 ASN B C 1
ATOM 1388 O O . ASN B 1 72 ? -3.316 18.109 2.363 1 98.25 72 ASN B O 1
ATOM 1392 N N . ASP B 1 73 ? -4.703 19.328 1.196 1 97.19 73 ASP B N 1
ATOM 1393 C CA . ASP B 1 73 ? -3.914 19.344 -0.031 1 97.19 73 ASP B CA 1
ATOM 1394 C C . ASP B 1 73 ? -3.416 20.75 -0.349 1 97.19 73 ASP B C 1
ATOM 1396 O O . ASP B 1 73 ? -4.102 21.516 -1.027 1 97.19 73 ASP B O 1
ATOM 1400 N N . ASN B 1 74 ? -2.217 20.938 0.094 1 97.31 74 ASN B N 1
ATOM 1401 C CA . ASN B 1 74 ? -1.611 22.25 -0.126 1 97.31 74 ASN B CA 1
ATOM 1402 C C . ASN B 1 74 ? -2.521 23.375 0.357 1 97.31 74 ASN B C 1
ATOM 1404 O O . ASN B 1 74 ? -2.73 24.359 -0.355 1 97.31 74 ASN B O 1
ATOM 1408 N N . GLY B 1 75 ? -3.176 23.109 1.428 1 97.12 75 GLY B N 1
ATOM 1409 C CA . GLY B 1 75 ? -3.971 24.156 2.053 1 97.12 75 GLY B CA 1
ATOM 1410 C C . GLY B 1 75 ? -5.457 24.016 1.779 1 97.12 75 GLY B C 1
ATOM 1411 O O . GLY B 1 75 ? -6.273 24.672 2.434 1 97.12 75 GLY B O 1
ATOM 1412 N N . ARG B 1 76 ? -5.777 23.219 0.831 1 96.62 76 ARG B N 1
ATOM 1413 C CA . ARG B 1 76 ? -7.184 22.953 0.535 1 96.62 76 ARG B CA 1
ATOM 1414 C C . ARG B 1 76 ? -7.652 21.672 1.22 1 96.62 76 ARG B C 1
ATOM 1416 O O . ARG B 1 76 ? -7.02 20.625 1.09 1 96.62 76 ARG B O 1
ATOM 1423 N N . GLU B 1 77 ? -8.75 21.766 1.901 1 96.44 77 GLU B N 1
ATOM 1424 C CA . GLU B 1 77 ? -9.281 20.594 2.613 1 96.44 77 GLU B CA 1
ATOM 1425 C C . GLU B 1 77 ? -10.352 19.891 1.793 1 96.44 77 GLU B C 1
ATOM 1427 O O . GLU B 1 77 ? -11.211 20.531 1.198 1 96.44 77 GLU B O 1
ATOM 1432 N N . VAL B 1 78 ? -10.289 18.688 1.743 1 96.44 78 VAL B N 1
ATOM 1433 C CA . VAL B 1 78 ? -11.266 17.859 1.05 1 96.44 78 VAL B CA 1
ATOM 1434 C C . VAL B 1 78 ? -11.617 16.656 1.912 1 96.44 78 VAL B C 1
ATOM 1436 O O . VAL B 1 78 ? -10.75 16.094 2.59 1 96.44 78 VAL B O 1
ATOM 1439 N N . THR B 1 79 ? -12.867 16.281 1.893 1 97.88 79 THR B N 1
ATOM 1440 C CA . THR B 1 79 ? -13.297 15.07 2.578 1 97.88 79 THR B CA 1
ATOM 1441 C C . THR B 1 79 ? -13.148 13.852 1.67 1 97.88 79 THR B C 1
ATOM 1443 O O . THR B 1 79 ? -13.586 13.875 0.519 1 97.88 79 THR B O 1
ATOM 1446 N N . LEU B 1 80 ? -12.508 12.859 2.17 1 97.25 80 LEU B N 1
ATOM 1447 C CA . LEU B 1 80 ? -12.281 11.625 1.419 1 97.25 80 LEU B CA 1
ATOM 1448 C C . LEU B 1 80 ? -12.875 10.43 2.15 1 97.25 80 LEU B C 1
ATOM 1450 O O . LEU B 1 80 ? -12.992 10.438 3.377 1 97.25 80 LEU B O 1
ATOM 1454 N N . HIS B 1 81 ? -13.234 9.445 1.389 1 97.75 81 HIS B N 1
ATOM 1455 C CA . HIS B 1 81 ? -13.75 8.18 1.9 1 97.75 81 HIS B CA 1
ATOM 1456 C C . HIS B 1 81 ? -13.016 6.992 1.284 1 97.75 81 HIS B C 1
ATOM 1458 O O . HIS B 1 81 ? -12.117 7.176 0.461 1 97.75 81 HIS B O 1
ATOM 1464 N N . ALA B 1 82 ? -13.438 5.836 1.787 1 98.12 82 ALA B N 1
ATOM 1465 C CA . ALA B 1 82 ? -12.797 4.609 1.315 1 98.12 82 ALA B CA 1
ATOM 1466 C C . ALA B 1 82 ? -12.742 4.57 -0.209 1 98.12 82 ALA B C 1
ATOM 1468 O O . ALA B 1 82 ? -13.727 4.879 -0.881 1 98.12 82 ALA B O 1
ATOM 1469 N N . GLY B 1 83 ? -11.539 4.25 -0.713 1 97.75 83 GLY B N 1
ATOM 1470 C CA . GLY B 1 83 ? -11.359 4.133 -2.152 1 97.75 83 GLY B CA 1
ATOM 1471 C C . GLY B 1 83 ? -10.609 5.305 -2.756 1 97.75 83 GLY B C 1
ATOM 1472 O O . GLY B 1 83 ? -10.078 5.207 -3.863 1 97.75 83 GLY B O 1
ATOM 1473 N N . ALA B 1 84 ? -10.555 6.391 -2.07 1 97.81 84 ALA B N 1
ATOM 1474 C CA . ALA B 1 84 ? -9.852 7.566 -2.582 1 97.81 84 ALA B CA 1
ATOM 1475 C C . ALA B 1 84 ? -8.336 7.395 -2.467 1 97.81 84 ALA B C 1
ATOM 1477 O O . ALA B 1 84 ? -7.848 6.812 -1.496 1 97.81 84 ALA B O 1
ATOM 1478 N N . THR B 1 85 ? -7.609 7.922 -3.467 1 98.5 85 THR B N 1
ATOM 1479 C CA . THR B 1 85 ? -6.148 7.906 -3.467 1 98.5 85 THR B CA 1
ATOM 1480 C C . THR B 1 85 ? -5.594 9.32 -3.648 1 98.5 85 THR B C 1
ATOM 1482 O O . THR B 1 85 ? -6 10.039 -4.566 1 98.5 85 THR B O 1
ATOM 1485 N N . THR B 1 86 ? -4.723 9.727 -2.768 1 98.38 86 THR B N 1
ATOM 1486 C CA . THR B 1 86 ? -4.074 11.031 -2.859 1 98.38 86 THR B CA 1
ATOM 1487 C C . THR B 1 86 ? -2.646 10.891 -3.377 1 98.38 86 THR B C 1
ATOM 1489 O O . THR B 1 86 ? -2.08 9.797 -3.365 1 98.38 86 THR B O 1
ATOM 1492 N N . PHE B 1 87 ? -2.078 11.938 -3.82 1 98.12 87 PHE B N 1
ATOM 1493 C CA . PHE B 1 87 ? -0.675 12 -4.211 1 98.12 87 PHE B CA 1
ATOM 1494 C C . PHE B 1 87 ? -0.067 13.344 -3.824 1 98.12 87 PHE B C 1
ATOM 1496 O O . PHE B 1 87 ? -0.45 14.383 -4.363 1 98.12 87 PHE B O 1
ATOM 1503 N N . CYS B 1 88 ? 0.781 13.336 -2.906 1 98.06 88 CYS B N 1
ATOM 1504 C CA . CYS B 1 88 ? 1.563 14.508 -2.531 1 98.06 88 CYS B CA 1
ATOM 1505 C C . CYS B 1 88 ? 2.934 14.484 -3.197 1 98.06 88 CYS B C 1
ATOM 1507 O O . CYS B 1 88 ? 3.801 13.695 -2.818 1 98.06 88 CYS B O 1
ATOM 1509 N N . ALA B 1 89 ? 3.166 15.352 -4.137 1 97.38 89 ALA B N 1
ATOM 1510 C CA . ALA B 1 89 ? 4.402 15.359 -4.914 1 97.38 89 ALA B CA 1
ATOM 1511 C C . ALA B 1 89 ? 5.547 15.977 -4.117 1 97.38 89 ALA B C 1
ATOM 1513 O O . ALA B 1 89 ? 5.32 16.594 -3.072 1 97.38 89 ALA B O 1
ATOM 1514 N N . ASP B 1 90 ? 6.766 15.664 -4.57 1 97.44 90 ASP B N 1
ATOM 1515 C CA . ASP B 1 90 ? 7.945 16.297 -3.984 1 97.44 90 ASP B CA 1
ATOM 1516 C C . ASP B 1 90 ? 7.781 17.812 -3.928 1 97.44 90 ASP B C 1
ATOM 1518 O O . ASP B 1 90 ? 7.434 18.438 -4.93 1 97.44 90 ASP B O 1
ATOM 1522 N N . GLY B 1 91 ? 8.008 18.375 -2.775 1 97.62 91 GLY B N 1
ATOM 1523 C CA . GLY B 1 91 ? 7.891 19.812 -2.605 1 97.62 91 GLY B CA 1
ATOM 1524 C C . GLY B 1 91 ? 6.496 20.25 -2.193 1 97.62 91 GLY B C 1
ATOM 1525 O O . GLY B 1 91 ? 6.266 21.438 -1.927 1 97.62 91 GLY B O 1
ATOM 1526 N N . GLU B 1 92 ? 5.527 19.391 -2.096 1 97.81 92 GLU B N 1
ATOM 1527 C CA . GLU B 1 92 ? 4.152 19.734 -1.738 1 97.81 92 GLU B CA 1
ATOM 1528 C C . GLU B 1 92 ? 3.859 19.375 -0.282 1 97.81 92 GLU B C 1
ATOM 1530 O O . GLU B 1 92 ? 4.664 18.719 0.379 1 97.81 92 GLU B O 1
ATOM 1535 N N . LYS B 1 93 ? 2.775 19.875 0.193 1 98.06 93 LYS B N 1
ATOM 1536 C CA . LYS B 1 93 ? 2.357 19.688 1.58 1 98.06 93 LYS B CA 1
ATOM 1537 C C . LYS B 1 93 ? 1.031 18.938 1.663 1 98.06 93 LYS B C 1
ATOM 1539 O O . LYS B 1 93 ? 0.158 19.109 0.812 1 98.06 93 LYS B O 1
ATOM 1544 N N . HIS B 1 94 ? 0.971 18.125 2.727 1 98.38 94 HIS B N 1
ATOM 1545 C CA . HIS B 1 94 ? -0.333 17.531 3.002 1 98.38 94 HIS B CA 1
ATOM 1546 C C . HIS B 1 94 ? -0.472 17.172 4.477 1 98.38 94 HIS B C 1
ATOM 1548 O O . HIS B 1 94 ? 0.512 17.188 5.219 1 98.38 94 HIS B O 1
ATOM 1554 N N . GLY B 1 95 ? -1.618 16.969 4.918 1 98.44 95 GLY B N 1
ATOM 1555 C CA . GLY B 1 95 ? -2.035 16.438 6.207 1 98.44 95 GLY B CA 1
ATOM 1556 C C . GLY B 1 95 ? -3.361 15.703 6.152 1 98.44 95 GLY B C 1
ATOM 1557 O O . GLY B 1 95 ? -4.055 15.742 5.133 1 98.44 95 GLY B O 1
ATOM 1558 N N . ILE B 1 96 ? -3.705 15.078 7.262 1 98.75 96 ILE B N 1
ATOM 1559 C CA . ILE B 1 96 ? -4.945 14.305 7.238 1 98.75 96 ILE B CA 1
ATOM 1560 C C . ILE B 1 96 ? -5.484 14.164 8.656 1 98.75 96 ILE B C 1
ATOM 1562 O O . ILE B 1 96 ? -4.727 13.906 9.594 1 98.75 96 ILE B O 1
ATOM 1566 N N . GLU B 1 97 ? -6.723 14.305 8.805 1 98.81 97 GLU B N 1
ATOM 1567 C CA . GLU B 1 97 ? -7.422 14.219 10.086 1 98.81 97 GLU B CA 1
ATOM 1568 C C . GLU B 1 97 ? -8.609 13.266 10 1 98.81 97 GLU B C 1
ATOM 1570 O O . GLU B 1 97 ? -9.297 13.211 8.977 1 98.81 97 GLU B O 1
ATOM 1575 N N . ASN B 1 98 ? -8.797 12.477 11.102 1 98.81 98 ASN B N 1
ATOM 1576 C CA . ASN B 1 98 ? -10.023 11.688 11.219 1 98.81 98 ASN B CA 1
ATOM 1577 C C . ASN B 1 98 ? -11.219 12.562 11.594 1 98.81 98 ASN B C 1
ATOM 1579 O O . ASN B 1 98 ? -11.297 13.062 12.719 1 98.81 98 ASN B O 1
ATOM 1583 N N . ALA B 1 99 ? -12.094 12.648 10.742 1 97 99 ALA B N 1
ATOM 1584 C CA . ALA B 1 99 ? -13.242 13.539 10.922 1 97 99 ALA B CA 1
ATOM 1585 C C . ALA B 1 99 ? -14.336 12.875 11.742 1 97 99 ALA B C 1
ATOM 1587 O O . ALA B 1 99 ? -15.352 13.5 12.055 1 97 99 ALA B O 1
ATOM 1588 N N . SER B 1 100 ? -14.211 11.641 12 1 97.94 100 SER B N 1
ATOM 1589 C CA . SER B 1 100 ? -15.219 10.906 12.75 1 97.94 100 SER B CA 1
ATOM 1590 C C . SER B 1 100 ? -15 11.047 14.258 1 97.9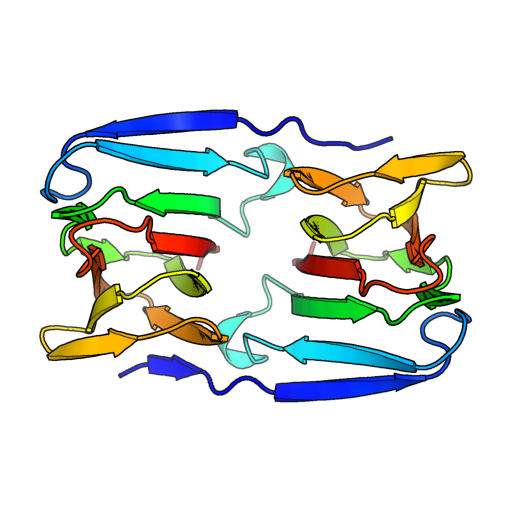4 100 SER B C 1
ATOM 1592 O O . SER B 1 100 ? -13.867 11.172 14.719 1 97.94 100 SER B O 1
ATOM 1594 N N . LYS B 1 101 ? -16.078 10.938 15.039 1 97.75 101 LYS B N 1
ATOM 1595 C CA . LYS B 1 101 ? -15.992 10.93 16.5 1 97.75 101 LYS B CA 1
ATOM 1596 C C . LYS B 1 101 ? -16.016 9.508 17.047 1 97.75 101 LYS B C 1
ATOM 1598 O O . LYS B 1 101 ? -15.789 9.289 18.234 1 97.75 101 LYS B O 1
ATOM 1603 N N . THR B 1 102 ? -16.219 8.555 16.125 1 98.06 102 THR B N 1
ATOM 1604 C CA . THR B 1 102 ? -16.469 7.219 16.672 1 98.06 102 THR B CA 1
ATOM 1605 C C . THR B 1 102 ? -15.648 6.168 15.922 1 98.06 102 THR B C 1
ATOM 1607 O O . THR B 1 102 ? -15.312 5.125 16.484 1 98.06 102 THR B O 1
ATOM 1610 N N . GLU B 1 103 ? -15.367 6.441 14.656 1 98.56 103 GLU B N 1
ATOM 1611 C CA . GLU B 1 103 ? -14.742 5.41 13.836 1 98.56 103 GLU B CA 1
ATOM 1612 C C . GLU B 1 103 ? -13.289 5.754 13.523 1 98.56 103 GLU B C 1
ATOM 1614 O O . GLU B 1 103 ? -12.953 6.922 13.312 1 98.56 103 GLU B O 1
ATOM 1619 N N . ASP B 1 104 ? -12.484 4.734 13.414 1 98.88 104 ASP B N 1
ATOM 1620 C CA . ASP B 1 104 ? -11.102 4.934 13 1 98.88 104 ASP B CA 1
ATOM 1621 C C . ASP B 1 104 ? -11.016 5.297 11.523 1 98.88 104 ASP B C 1
ATOM 1623 O O . ASP B 1 104 ? -11.867 4.887 10.727 1 98.88 104 ASP B O 1
ATOM 1627 N N . LEU B 1 105 ? -10.109 6.113 11.219 1 98.94 105 LEU B N 1
ATOM 1628 C CA . LEU B 1 105 ? -9.641 6.301 9.852 1 98.94 105 LEU B CA 1
ATOM 1629 C C . LEU B 1 105 ? -8.438 5.41 9.562 1 98.94 105 LEU B C 1
ATOM 1631 O O . LEU B 1 105 ? -7.457 5.418 10.312 1 98.94 105 LEU B O 1
ATOM 1635 N N . VAL B 1 106 ? -8.516 4.57 8.516 1 98.94 106 VAL B N 1
ATOM 1636 C CA . VAL B 1 106 ? -7.441 3.648 8.164 1 98.94 106 VAL B CA 1
ATOM 1637 C C . VAL B 1 106 ? -7.047 3.848 6.699 1 98.94 106 VAL B C 1
ATOM 1639 O O . VAL B 1 106 ? -7.91 3.938 5.824 1 98.94 106 VAL B O 1
ATOM 1642 N N . PHE B 1 107 ? -5.758 3.979 6.43 1 98.94 107 PHE B N 1
ATOM 1643 C CA . PHE B 1 107 ? -5.309 4.121 5.051 1 98.94 107 PHE B CA 1
ATOM 1644 C C . PHE B 1 107 ? -3.922 3.514 4.871 1 98.94 107 PHE B C 1
ATOM 1646 O O . PHE B 1 107 ? -3.227 3.232 5.852 1 98.94 107 PHE B O 1
ATOM 1653 N N . MET B 1 108 ? -3.582 3.236 3.664 1 98.88 108 MET B N 1
ATOM 1654 C CA . MET B 1 108 ? -2.227 2.844 3.289 1 98.88 108 MET B CA 1
ATOM 1655 C C . MET B 1 108 ? -1.381 4.066 2.945 1 98.88 108 MET B C 1
ATOM 1657 O O . MET B 1 108 ? -1.857 4.992 2.287 1 98.88 108 MET B O 1
ATOM 1661 N N . ALA B 1 109 ? -0.182 4.051 3.326 1 98.94 109 ALA B N 1
ATOM 1662 C CA . ALA B 1 109 ? 0.767 5.105 2.973 1 98.94 109 ALA B CA 1
ATOM 1663 C C . ALA B 1 109 ? 1.977 4.531 2.242 1 98.94 109 ALA B C 1
ATOM 1665 O O . ALA B 1 109 ? 2.537 3.514 2.658 1 98.94 109 ALA B O 1
ATOM 1666 N N . LEU B 1 110 ? 2.359 5.129 1.193 1 98.88 110 LEU B N 1
ATOM 1667 C CA . LEU B 1 110 ? 3.553 4.781 0.431 1 98.88 110 LEU B CA 1
ATOM 1668 C C . LEU B 1 110 ? 4.398 6.02 0.148 1 98.88 110 LEU B C 1
ATOM 1670 O O . LEU B 1 110 ? 3.906 6.996 -0.423 1 98.88 110 LEU B O 1
ATOM 1674 N N . ILE B 1 111 ? 5.59 6.016 0.568 1 98.81 111 ILE B N 1
ATOM 1675 C CA . ILE B 1 111 ? 6.551 7.059 0.22 1 98.81 111 ILE B CA 1
ATOM 1676 C C . ILE B 1 111 ? 7.562 6.516 -0.788 1 98.81 111 ILE B C 1
ATOM 1678 O O . ILE B 1 111 ? 8.219 5.504 -0.534 1 98.81 111 ILE B O 1
ATOM 1682 N N . ILE B 1 112 ? 7.637 7.078 -1.895 1 98.75 112 ILE B N 1
ATOM 1683 C CA . ILE B 1 112 ? 8.633 6.754 -2.91 1 98.75 112 ILE B CA 1
ATOM 1684 C C . ILE B 1 112 ? 9.719 7.828 -2.936 1 98.75 112 ILE B C 1
ATOM 1686 O O . ILE B 1 112 ? 9.414 9.016 -3.062 1 98.75 112 ILE B O 1
ATOM 1690 N N . ASN B 1 113 ? 10.953 7.375 -2.816 1 98.5 113 ASN B N 1
ATOM 1691 C CA . ASN B 1 113 ? 12.078 8.305 -2.791 1 98.5 113 ASN B CA 1
ATOM 1692 C C . ASN B 1 113 ? 12.398 8.836 -4.184 1 98.5 113 ASN B C 1
ATOM 1694 O O . ASN B 1 113 ? 12.242 8.117 -5.176 1 98.5 113 ASN B O 1
ATOM 1698 N N . LYS B 1 114 ? 12.82 10.047 -4.27 1 95.31 114 LYS B N 1
ATOM 1699 C CA . LYS B 1 114 ? 13.289 10.633 -5.527 1 95.31 114 LYS B CA 1
ATOM 1700 C C . LYS B 1 114 ? 14.812 10.562 -5.633 1 95.31 114 LYS B C 1
ATOM 1702 O O . LYS B 1 114 ? 15.508 10.562 -4.621 1 95.31 114 LYS B O 1
#

InterPro domains:
  IPR011051 RmlC-like cupin domain superfamily [SSF51182] (16-110)
  IPR013096 Cupin 2, conserved barrel [PF07883] (42-109)
  IPR014710 RmlC-like jelly roll fold [G3DSA:2.60.120.10] (5-113)

Organism: NCBI:txid416586

Foldseek 3Di:
DDADDWDWDWDACACNKHGIKIWTFRDDPVVCVLFWDTKTKIKADAFTKHDKDAAAQKKKKKAWQAAWKFKAWQNDTDIDGHGDMDIADHGTMMMIGGHDRHDMTIIIMIIGGD/DDADDWDWDWDACACNKHGIKIWTFRDDPVVCVLFWDTKTKIKADAFTKHDKDAAAQKKKKKAWQAAWKFKAWQNDTDIDGHGDMDIADHGTMMMIGGHDRHDMTIIIMIIGGD

Radius of gyration: 17.11 Å; Cα contacts (8 Å, |Δi|>4): 716; chains: 2; bounding box: 34×48×36 Å

Secondary structure (DSSP, 8-state):
--EE--EEEEEESGGG-SSEEEEEE-S-HHHHTTTEEEEEEEEE-TT-EEEEEE-SSEEEEEEEEES-EEEEETTEEEEE-TT-EEEE-TT-EEEEEE--SSS-EEEEEEEEE-/--B---EEEEEESGGG-SSEEEEEE-S-HHHHTTTEEEEEEEEE-TT-EEEEEE-SSEEEEEEEEES-EEEEETTEEEEE-TT-EE-B-TT-EEEEEE--SSS-EEEEEEEEE-

Sequence (228 aa):
MAFIEPNPVQATEKAGGKGTVTIVHLLAEKELDGKCGMFSKVIIPPCCSLGVHEHHGNTETYHILSGTALYNDNGREVTLHAGATTFCADGEKHGIENASKTEDLVFMALIINKMAFIEPNPVQATEKAGGKGTVTIVHLLAEKELDGKCGMFSKVIIPPCCSLGVHEHHGNTETYHILSGTALYNDNGREVTLHAGATTFCADGEKHGIENASKTEDLVFMALIINK

pLDDT: mean 97.26, std 4.57, range [55.41, 98.94]

Solvent-accessible surface area (backbone atoms only — not comparable to full-atom values): 10957 Å² total; per-residue (Å²): 122,53,63,38,73,68,45,75,41,82,39,66,36,37,65,73,19,37,54,58,32,40,40,28,35,50,54,50,71,77,77,32,62,78,36,33,78,43,43,28,45,36,41,27,38,46,64,12,30,40,23,62,43,70,37,77,59,22,30,41,32,42,38,32,65,37,46,40,35,39,30,30,47,69,82,44,74,44,81,45,43,55,69,41,28,43,42,39,50,61,73,34,36,39,28,38,29,20,71,29,85,80,46,51,20,33,30,38,38,41,27,42,46,107,118,50,64,38,74,68,46,75,41,81,40,67,36,37,65,72,20,37,54,59,30,40,40,29,34,49,55,52,71,77,76,33,63,77,37,33,78,44,41,30,45,36,40,26,39,45,66,12,29,42,23,65,45,68,37,76,59,23,31,41,32,41,39,31,66,38,45,40,34,40,32,31,48,70,84,44,73,45,80,44,42,55,69,42,26,43,43,38,48,61,73,34,36,40,28,40,30,18,70,29,87,80,46,51,20,32,29,38,39,40,27,42,47,105